Protein AF-A0A726RPM7-F1 (afdb_monomer)

Structure (mmCIF, N/CA/C/O backbone):
data_AF-A0A726RPM7-F1
#
_entry.id   AF-A0A726RPM7-F1
#
loop_
_atom_site.group_PDB
_atom_site.id
_atom_site.type_symbol
_atom_site.label_atom_id
_atom_site.label_alt_id
_atom_site.label_comp_id
_atom_site.label_asym_id
_atom_site.label_entity_id
_atom_site.label_seq_id
_atom_site.pdbx_PDB_ins_code
_atom_site.Cartn_x
_atom_site.Cartn_y
_atom_site.Cartn_z
_atom_site.occupancy
_atom_site.B_iso_or_equiv
_atom_site.auth_seq_id
_atom_site.auth_comp_id
_atom_site.auth_asym_id
_atom_site.auth_atom_id
_atom_site.pdbx_PDB_model_num
ATOM 1 N N . GLU A 1 1 ? -6.778 -0.020 -28.671 1.00 50.22 1 GLU A N 1
ATOM 2 C CA . GLU A 1 1 ? -7.387 0.923 -27.712 1.00 50.22 1 GLU A CA 1
ATOM 3 C C . GLU A 1 1 ? -6.416 2.063 -27.458 1.00 50.22 1 GLU A C 1
ATOM 5 O O . GLU A 1 1 ? -5.211 1.837 -27.511 1.00 50.22 1 GLU A O 1
ATOM 10 N N . GLU A 1 2 ? -6.911 3.282 -27.258 1.00 55.09 2 GLU A N 1
ATOM 11 C CA . GLU A 1 2 ? -6.064 4.418 -26.882 1.00 55.09 2 GLU A CA 1
ATOM 12 C C . GLU A 1 2 ? -5.826 4.400 -25.370 1.00 55.09 2 GLU A C 1
ATOM 14 O O . GLU A 1 2 ? -6.764 4.235 -24.591 1.00 55.09 2 GLU A O 1
ATOM 19 N N . ARG A 1 3 ? -4.567 4.572 -24.953 1.00 62.81 3 ARG A N 1
ATOM 20 C CA . ARG A 1 3 ? -4.192 4.674 -23.538 1.00 62.81 3 ARG A CA 1
ATOM 21 C C . ARG A 1 3 ? -4.895 5.878 -22.920 1.00 62.81 3 ARG A C 1
ATOM 23 O O . ARG A 1 3 ? -4.639 7.008 -23.346 1.00 62.81 3 ARG A O 1
ATOM 30 N N . LYS A 1 4 ? -5.736 5.668 -21.902 1.00 68.25 4 LYS A N 1
ATOM 31 C CA . LYS A 1 4 ? -6.361 6.794 -21.204 1.00 68.25 4 LYS A CA 1
ATOM 32 C C . LYS A 1 4 ? -5.287 7.615 -20.506 1.00 68.25 4 LYS A C 1
ATOM 34 O O . LYS A 1 4 ? -4.312 7.103 -19.951 1.00 68.25 4 LYS A O 1
ATOM 39 N N . ASN A 1 5 ? -5.464 8.930 -20.540 1.00 73.88 5 ASN A N 1
ATOM 40 C CA . ASN A 1 5 ? -4.611 9.811 -19.768 1.00 73.88 5 ASN A CA 1
ATOM 41 C C . ASN A 1 5 ? -4.940 9.623 -18.282 1.00 73.88 5 ASN A C 1
ATOM 43 O O . ASN A 1 5 ? -6.082 9.827 -17.865 1.00 73.88 5 ASN A O 1
ATOM 47 N N . ILE A 1 6 ? -3.943 9.225 -17.494 1.00 81.31 6 ILE A N 1
ATOM 48 C CA . ILE A 1 6 ? -4.104 9.001 -16.058 1.00 81.31 6 ILE A CA 1
ATOM 49 C C . ILE A 1 6 ? -4.438 10.346 -15.412 1.00 81.31 6 ILE A C 1
ATOM 51 O O . ILE A 1 6 ? -3.655 11.297 -15.468 1.00 81.31 6 ILE A O 1
ATOM 55 N N . ASN A 1 7 ? -5.630 10.444 -14.824 1.00 87.25 7 ASN A N 1
ATOM 56 C CA . ASN A 1 7 ? -6.117 11.709 -14.291 1.00 87.25 7 ASN A CA 1
ATOM 57 C C . ASN A 1 7 ? -5.351 12.123 -13.013 1.00 87.25 7 ASN A C 1
ATOM 59 O O . ASN A 1 7 ? -4.624 11.343 -12.391 1.00 87.25 7 ASN A O 1
ATOM 63 N N . HIS A 1 8 ? -5.515 13.385 -12.606 1.00 88.06 8 HIS A N 1
ATOM 64 C CA . HIS A 1 8 ? -4.826 13.929 -11.432 1.00 88.06 8 HIS A CA 1
ATOM 65 C C . HIS A 1 8 ? -5.156 13.181 -10.130 1.00 88.06 8 HIS A C 1
ATOM 67 O O . HIS A 1 8 ? -4.267 12.972 -9.306 1.00 88.06 8 HIS A O 1
ATOM 73 N N . ASN A 1 9 ? -6.402 12.742 -9.956 1.00 91.44 9 ASN A N 1
ATOM 74 C CA . ASN A 1 9 ? -6.836 12.050 -8.746 1.00 91.44 9 ASN A CA 1
ATOM 75 C C . ASN A 1 9 ? -6.209 10.658 -8.651 1.00 91.44 9 ASN A C 1
ATOM 77 O O . ASN A 1 9 ? -5.695 10.307 -7.596 1.00 91.44 9 ASN A O 1
ATOM 81 N N . THR A 1 10 ? -6.129 9.918 -9.757 1.00 91.06 10 THR A N 1
ATOM 82 C CA . THR A 1 10 ? -5.427 8.628 -9.825 1.00 91.06 10 THR A CA 1
ATOM 83 C C . THR A 1 10 ? -3.958 8.789 -9.440 1.00 91.06 10 THR A C 1
ATOM 85 O O . THR A 1 10 ? -3.401 7.979 -8.706 1.00 91.06 10 THR A O 1
ATOM 88 N N . HIS A 1 11 ? -3.316 9.890 -9.841 1.00 93.81 11 HIS A N 1
ATOM 89 C CA . HIS A 1 11 ? -1.963 10.195 -9.381 1.00 93.81 11 HIS A CA 1
ATOM 90 C C . HIS A 1 11 ? -1.856 10.391 -7.863 1.00 93.81 11 HIS A C 1
ATOM 92 O O . HIS A 1 11 ? -0.837 9.988 -7.301 1.00 93.81 11 HIS A O 1
ATOM 98 N N . ILE A 1 12 ? -2.854 11.004 -7.219 1.00 92.94 12 ILE A N 1
ATOM 99 C CA . ILE A 1 12 ? -2.900 11.179 -5.759 1.00 92.94 12 ILE A CA 1
ATOM 100 C C . ILE A 1 12 ? -3.109 9.826 -5.082 1.00 92.94 12 ILE A C 1
ATOM 102 O O . ILE A 1 12 ? -2.365 9.499 -4.162 1.00 92.94 12 ILE A O 1
ATOM 106 N N . VAL A 1 13 ? -4.072 9.035 -5.562 1.00 93.12 13 VAL A N 1
ATOM 107 C CA . VAL A 1 13 ? -4.401 7.720 -4.999 1.00 93.12 13 VAL A CA 1
ATOM 108 C C . VAL A 1 13 ? -3.189 6.795 -5.052 1.00 93.12 13 VAL A C 1
ATOM 110 O O . VAL A 1 13 ? -2.766 6.291 -4.019 1.00 93.12 13 VAL A O 1
ATOM 113 N N . LEU A 1 14 ? -2.546 6.666 -6.215 1.00 94.94 14 LEU A N 1
ATOM 114 C CA . LEU A 1 14 ? -1.352 5.830 -6.374 1.00 94.94 14 LEU A CA 1
ATOM 115 C C . LEU A 1 14 ? -0.156 6.326 -5.548 1.00 94.94 14 LEU A C 1
ATOM 117 O O . LEU A 1 14 ? 0.686 5.529 -5.143 1.00 94.94 14 LEU A O 1
ATOM 121 N N . TYR A 1 15 ? -0.055 7.636 -5.304 1.00 95.31 15 TYR A N 1
ATOM 122 C CA . TYR A 1 15 ? 0.981 8.197 -4.436 1.00 95.31 15 TYR A CA 1
ATOM 123 C C . TYR A 1 15 ? 0.713 7.897 -2.952 1.00 95.31 15 TYR A C 1
ATOM 125 O O . TYR A 1 15 ? 1.653 7.551 -2.234 1.00 95.31 15 TYR A O 1
ATOM 133 N N . ASP A 1 16 ? -0.538 8.016 -2.488 1.00 93.75 16 ASP A N 1
ATOM 134 C CA . ASP A 1 16 ? -0.930 7.653 -1.115 1.00 93.75 16 ASP A CA 1
ATOM 135 C C . ASP A 1 16 ? -0.804 6.146 -0.878 1.00 93.75 16 ASP A C 1
ATOM 137 O O . ASP A 1 16 ? -0.314 5.732 0.170 1.00 93.75 16 ASP A O 1
ATOM 141 N N . GLU A 1 17 ? -1.165 5.332 -1.874 1.00 94.50 17 GLU A N 1
ATOM 142 C CA . GLU A 1 17 ? -1.083 3.873 -1.818 1.00 94.50 17 GLU A CA 1
ATOM 143 C C . GLU A 1 17 ? 0.342 3.415 -1.469 1.00 94.50 17 GLU A C 1
ATOM 145 O O . GLU A 1 17 ? 0.532 2.635 -0.540 1.00 94.50 17 GLU A O 1
ATOM 150 N N . VAL A 1 18 ? 1.362 3.980 -2.123 1.00 95.38 18 VAL A N 1
ATOM 151 C CA . VAL A 1 18 ? 2.782 3.696 -1.830 1.00 95.38 18 VAL A CA 1
ATOM 152 C C . VAL A 1 18 ? 3.348 4.528 -0.668 1.00 95.38 18 VAL A C 1
ATOM 154 O O . VAL A 1 18 ? 4.559 4.569 -0.446 1.00 95.38 18 VAL A O 1
ATOM 157 N N . SER A 1 19 ? 2.491 5.225 0.083 1.00 94.25 19 SER A N 1
ATOM 158 C CA . SER A 1 19 ? 2.870 6.077 1.220 1.00 94.25 19 SER A CA 1
ATOM 159 C C . SER A 1 19 ? 3.911 7.151 0.866 1.00 94.25 19 SER A C 1
ATOM 161 O O . SER A 1 19 ? 4.774 7.502 1.672 1.00 94.25 19 SER A O 1
ATOM 163 N N . GLY A 1 20 ? 3.863 7.668 -0.364 1.00 94.94 20 GLY A N 1
ATOM 164 C CA . GLY A 1 20 ? 4.774 8.693 -0.875 1.00 94.94 20 GLY A CA 1
ATOM 165 C C . GLY A 1 20 ? 6.228 8.254 -1.090 1.00 94.94 20 GLY A C 1
ATOM 166 O O . GLY A 1 20 ? 7.079 9.093 -1.415 1.00 94.94 20 GLY A O 1
ATOM 167 N N . LEU A 1 21 ? 6.526 6.961 -0.947 1.00 96.56 21 LEU A N 1
ATOM 168 C CA . LEU A 1 21 ? 7.849 6.375 -1.152 1.00 96.56 21 LEU A CA 1
ATOM 169 C C . LEU A 1 21 ? 7.819 5.388 -2.320 1.00 96.56 21 LEU A C 1
ATOM 171 O O . LEU A 1 21 ? 6.818 4.735 -2.579 1.00 96.56 21 LEU A O 1
ATOM 175 N N . CYS A 1 22 ? 8.933 5.254 -3.038 1.00 97.31 22 CYS A N 1
ATOM 176 C CA . CYS A 1 22 ? 9.056 4.212 -4.050 1.00 97.31 22 CYS A CA 1
ATOM 177 C C . CYS A 1 22 ? 9.016 2.840 -3.357 1.00 97.31 22 CYS A C 1
ATOM 179 O O . CYS A 1 22 ? 9.891 2.584 -2.528 1.00 97.31 22 CYS A O 1
ATOM 181 N N . PRO A 1 23 ? 8.104 1.925 -3.717 1.00 96.38 23 PRO A N 1
ATOM 182 C CA . PRO A 1 23 ? 7.985 0.638 -3.035 1.00 96.38 23 PRO A CA 1
ATOM 183 C C . PRO A 1 23 ? 9.185 -0.296 -3.272 1.00 96.38 23 PRO A C 1
ATOM 185 O O . PRO A 1 23 ? 9.373 -1.241 -2.517 1.00 96.38 23 PRO A O 1
ATOM 188 N N . LYS A 1 24 ? 10.024 -0.025 -4.285 1.00 95.19 24 LYS A N 1
ATOM 189 C CA . LYS A 1 24 ? 11.246 -0.805 -4.560 1.00 95.19 24 LYS A CA 1
ATOM 190 C C . LYS A 1 24 ? 12.471 -0.343 -3.777 1.00 95.19 24 LYS A C 1
ATOM 192 O O . LYS A 1 24 ? 13.277 -1.155 -3.344 1.00 95.19 24 LYS A O 1
ATOM 197 N N . CYS A 1 25 ? 12.675 0.970 -3.687 1.00 96.00 25 CYS A N 1
ATOM 198 C CA . CYS A 1 25 ? 13.932 1.546 -3.191 1.00 96.00 25 CYS A CA 1
ATOM 199 C C . CYS A 1 25 ? 13.749 2.547 -2.049 1.00 96.00 25 CYS A C 1
ATOM 201 O O . CYS A 1 25 ? 14.725 3.151 -1.612 1.00 96.00 25 CYS A O 1
ATOM 203 N N . PHE A 1 26 ? 12.510 2.768 -1.607 1.00 95.31 26 PHE A N 1
ATOM 204 C CA . PHE A 1 26 ? 12.128 3.658 -0.509 1.00 95.31 26 PHE A CA 1
ATOM 205 C C . PHE A 1 26 ? 12.534 5.130 -0.689 1.00 95.31 26 PHE A C 1
ATOM 207 O O . PHE A 1 26 ? 12.416 5.929 0.239 1.00 95.31 26 PHE A O 1
ATOM 214 N N . LYS A 1 27 ? 12.969 5.532 -1.893 1.00 95.88 27 LYS A N 1
ATOM 215 C CA . LYS A 1 27 ? 13.231 6.940 -2.223 1.00 95.88 27 LYS A CA 1
ATOM 216 C C . LYS A 1 27 ? 11.923 7.746 -2.195 1.00 95.88 27 LYS A C 1
ATOM 218 O O . LYS A 1 27 ? 10.907 7.248 -2.686 1.00 95.88 27 LYS A O 1
ATOM 223 N N . PRO A 1 28 ? 11.940 9.000 -1.713 1.00 95.69 28 PRO A N 1
ATOM 224 C CA . PRO A 1 28 ? 10.762 9.857 -1.729 1.00 95.69 28 PRO A CA 1
ATOM 225 C C . PRO A 1 28 ? 10.316 10.164 -3.161 1.00 95.69 28 PRO A C 1
ATOM 227 O O . PRO A 1 28 ? 11.125 10.510 -4.025 1.00 95.69 28 PRO A O 1
ATOM 230 N N . LEU A 1 29 ? 9.010 10.066 -3.405 1.00 96.56 29 LEU A N 1
ATOM 231 C CA . LEU A 1 29 ? 8.403 10.325 -4.714 1.00 96.56 29 LEU A CA 1
ATOM 232 C C . LEU A 1 29 ? 8.061 11.806 -4.934 1.00 96.56 29 LEU A C 1
ATOM 234 O O . LEU A 1 29 ? 7.767 12.223 -6.057 1.00 96.56 29 LEU A O 1
ATOM 238 N N . MET A 1 30 ? 8.139 12.617 -3.881 1.00 94.38 30 MET A N 1
ATOM 239 C CA . MET A 1 30 ? 8.036 14.070 -3.946 1.00 94.38 30 MET A CA 1
ATOM 240 C C . MET A 1 30 ? 9.104 14.729 -3.083 1.00 94.38 30 MET A C 1
ATOM 242 O O . MET A 1 30 ? 9.350 14.316 -1.953 1.00 94.38 30 MET A O 1
ATOM 246 N N . VAL A 1 31 ? 9.696 15.806 -3.597 1.00 93.00 31 VAL A N 1
ATOM 247 C CA . VAL A 1 31 ? 10.681 16.612 -2.864 1.00 93.00 31 VAL A CA 1
ATOM 248 C C . VAL A 1 31 ? 10.293 18.078 -2.860 1.00 93.00 31 VAL A C 1
ATOM 250 O O . VAL A 1 31 ? 9.571 18.561 -3.735 1.00 93.00 31 VAL A O 1
ATOM 253 N N . GLN A 1 32 ? 10.774 18.799 -1.856 1.00 91.31 32 GLN A N 1
ATOM 254 C CA . GLN A 1 32 ? 10.627 20.242 -1.793 1.00 91.31 32 GLN A CA 1
ATOM 255 C C . GLN A 1 32 ? 11.826 20.912 -2.459 1.00 91.31 32 GLN A C 1
ATOM 257 O O . GLN A 1 32 ? 12.968 20.633 -2.113 1.00 91.31 32 GLN A O 1
ATOM 262 N N . ASN A 1 33 ? 11.552 21.807 -3.404 1.00 88.56 33 ASN A N 1
ATOM 263 C CA . ASN A 1 33 ? 12.556 22.661 -4.020 1.00 88.56 33 ASN A CA 1
ATOM 264 C C . ASN A 1 33 ? 12.133 24.121 -3.826 1.00 88.56 33 ASN A C 1
ATOM 266 O O . ASN A 1 33 ? 11.234 24.635 -4.503 1.00 88.56 33 ASN A O 1
ATOM 270 N N . GLY A 1 34 ? 12.713 24.757 -2.806 1.00 89.12 34 GLY A N 1
ATOM 271 C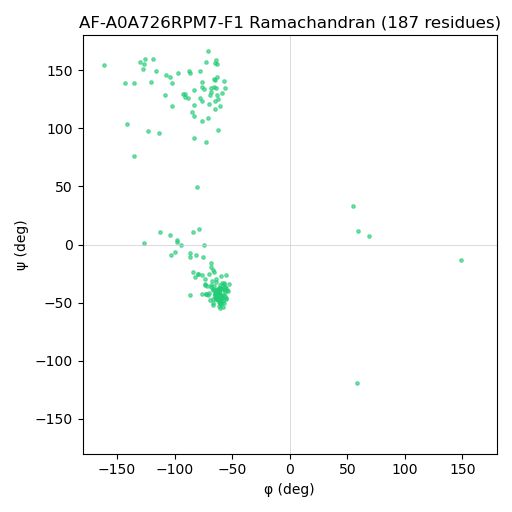 CA . GLY A 1 34 ? 12.284 26.065 -2.318 1.00 89.12 34 GLY A CA 1
ATOM 272 C C . GLY A 1 34 ? 10.814 26.056 -1.881 1.00 89.12 34 GLY A C 1
ATOM 273 O O . GLY A 1 34 ? 10.414 25.315 -0.982 1.00 89.12 34 GLY A O 1
ATOM 274 N N . LYS A 1 35 ? 9.990 26.882 -2.538 1.00 89.62 35 LYS A N 1
ATOM 275 C CA . LYS A 1 35 ? 8.545 26.997 -2.262 1.00 89.62 35 LYS A CA 1
ATOM 276 C C . LYS A 1 35 ? 7.679 25.982 -3.020 1.00 89.62 35 LYS A C 1
ATOM 278 O O . LYS A 1 35 ? 6.476 25.937 -2.788 1.00 89.62 35 LYS A O 1
ATOM 283 N N . ARG A 1 36 ? 8.244 25.198 -3.945 1.00 89.31 36 ARG A N 1
ATOM 284 C CA . ARG A 1 36 ? 7.483 24.277 -4.807 1.00 89.31 36 ARG A CA 1
ATOM 285 C C . ARG A 1 36 ? 7.704 22.821 -4.397 1.00 89.31 36 ARG A C 1
ATOM 287 O O . ARG A 1 36 ? 8.800 22.442 -3.986 1.00 89.31 36 ARG A O 1
ATOM 294 N N . LYS A 1 37 ? 6.667 21.994 -4.550 1.00 89.00 37 LYS A N 1
ATOM 295 C CA . LYS A 1 37 ? 6.765 20.529 -4.487 1.00 89.00 37 LYS A CA 1
ATOM 296 C C . LYS A 1 37 ? 7.020 19.994 -5.894 1.00 89.00 37 LYS A C 1
ATOM 298 O O . LYS A 1 37 ? 6.320 20.368 -6.831 1.00 89.00 37 LYS A O 1
ATOM 303 N N . ILE A 1 38 ? 8.033 19.147 -6.040 1.00 92.75 38 ILE A N 1
ATOM 304 C CA . ILE A 1 38 ? 8.407 18.520 -7.307 1.00 92.75 38 ILE A CA 1
ATOM 305 C C . ILE A 1 38 ? 8.044 17.040 -7.249 1.00 92.75 38 ILE A C 1
ATOM 307 O O . ILE A 1 38 ? 8.448 16.333 -6.327 1.00 92.75 38 ILE A O 1
ATOM 311 N N . LYS A 1 39 ? 7.316 16.582 -8.269 1.00 93.44 39 LYS A N 1
ATOM 312 C CA . LYS A 1 39 ? 7.009 15.173 -8.521 1.00 93.44 39 LYS A CA 1
ATOM 313 C C . LYS A 1 39 ? 8.232 14.456 -9.109 1.00 93.44 39 LYS A C 1
ATOM 315 O O . LYS A 1 39 ? 8.733 14.858 -10.158 1.00 93.44 39 LYS A O 1
ATOM 320 N N . LEU A 1 40 ? 8.680 13.382 -8.458 1.00 94.81 40 LEU A N 1
ATOM 321 C CA . LEU A 1 40 ? 9.825 12.548 -8.862 1.00 94.81 40 LEU A CA 1
ATOM 322 C C . LEU A 1 40 ? 9.434 11.121 -9.286 1.00 94.81 40 LEU A C 1
ATOM 324 O O . LEU A 1 40 ? 10.304 10.265 -9.455 1.00 94.81 40 LEU A O 1
ATOM 328 N N . TYR A 1 41 ? 8.141 10.862 -9.460 1.00 96.25 41 TYR A N 1
ATOM 329 C CA . TYR A 1 41 ? 7.615 9.543 -9.802 1.00 96.25 41 TYR A CA 1
ATOM 330 C C . TYR A 1 41 ? 6.875 9.533 -11.133 1.00 96.25 41 TYR A C 1
ATOM 332 O O . TYR A 1 41 ? 6.399 10.566 -11.613 1.00 96.25 41 TYR A O 1
ATOM 340 N N . GLU A 1 42 ? 6.756 8.339 -11.689 1.00 95.06 42 GLU A N 1
ATOM 341 C CA . GLU A 1 42 ? 5.968 8.006 -12.867 1.00 95.06 42 GLU A CA 1
ATOM 342 C C . GLU A 1 42 ? 5.018 6.859 -12.513 1.00 95.06 42 GLU A C 1
ATOM 344 O O . GLU A 1 42 ? 5.206 6.177 -11.503 1.00 95.06 42 GLU A O 1
ATOM 349 N N . VAL A 1 43 ? 3.957 6.698 -13.302 1.00 94.62 43 VAL A N 1
ATOM 350 C CA . VAL A 1 43 ? 3.012 5.595 -13.121 1.00 94.62 43 VAL A CA 1
ATOM 351 C C . VAL A 1 43 ? 3.301 4.540 -14.175 1.00 94.62 43 VAL A C 1
ATOM 353 O O . VAL A 1 43 ? 3.220 4.823 -15.374 1.00 94.62 43 VAL A O 1
ATOM 356 N N . ALA A 1 44 ? 3.643 3.351 -13.694 1.00 93.75 44 ALA A N 1
ATOM 357 C CA . ALA A 1 44 ? 3.928 2.173 -14.494 1.00 93.75 44 ALA A CA 1
ATOM 358 C C . ALA A 1 44 ? 2.688 1.279 -14.571 1.00 93.75 44 ALA A C 1
ATOM 360 O O . ALA A 1 44 ? 1.933 1.195 -13.599 1.00 93.75 44 ALA A O 1
ATOM 361 N N . HIS A 1 45 ? 2.518 0.584 -15.696 1.00 93.56 45 HIS A N 1
ATOM 362 C CA . HIS A 1 45 ? 1.573 -0.528 -15.777 1.00 93.56 45 HIS A CA 1
ATOM 363 C C . HIS A 1 45 ? 2.283 -1.814 -15.358 1.00 93.56 45 HIS A C 1
ATOM 365 O O . HIS A 1 45 ? 3.330 -2.158 -15.9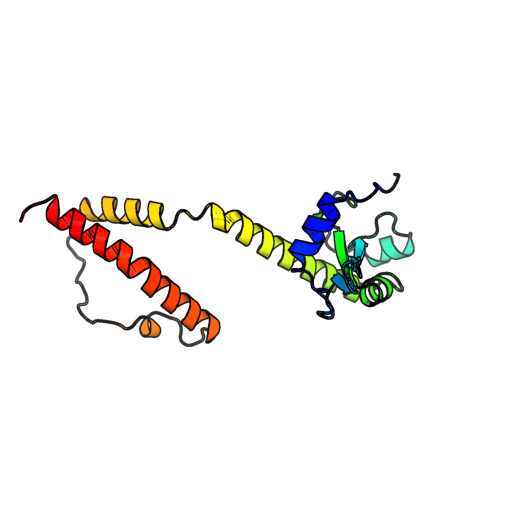11 1.00 93.56 45 HIS A O 1
ATOM 371 N N . ILE A 1 46 ? 1.722 -2.533 -14.390 1.00 94.44 46 ILE A N 1
ATOM 372 C CA . ILE A 1 46 ? 2.298 -3.788 -13.908 1.00 94.44 46 ILE A CA 1
ATOM 373 C C . ILE A 1 46 ? 2.216 -4.833 -15.011 1.00 94.44 46 ILE A C 1
ATOM 375 O O . ILE A 1 46 ? 3.243 -5.387 -15.372 1.00 94.44 46 ILE A O 1
ATOM 379 N N . TYR A 1 47 ? 1.048 -5.055 -15.604 1.00 93.44 47 TYR A N 1
ATOM 380 C CA . TYR A 1 47 ? 0.904 -5.728 -16.892 1.00 93.44 47 TYR A CA 1
ATOM 381 C C . TYR A 1 47 ? 0.887 -4.680 -18.014 1.00 93.44 47 TYR A C 1
ATOM 383 O O . TYR A 1 47 ? 0.126 -3.722 -17.889 1.00 93.44 47 TYR A O 1
ATOM 391 N N . PRO A 1 48 ? 1.689 -4.798 -19.088 1.00 90.50 48 PRO A N 1
ATOM 392 C CA . PRO A 1 48 ? 1.786 -3.748 -20.101 1.00 90.50 48 PRO A CA 1
ATOM 393 C C . PRO A 1 48 ? 0.425 -3.414 -20.726 1.00 90.50 48 PRO A C 1
ATOM 395 O O . PRO A 1 48 ? -0.354 -4.309 -21.032 1.00 90.50 48 PRO A O 1
ATOM 398 N N . PHE A 1 49 ? 0.159 -2.129 -20.977 1.00 87.38 49 PHE A N 1
ATOM 399 C CA . PHE A 1 49 ? -1.077 -1.690 -21.646 1.00 87.38 49 PHE A CA 1
ATOM 400 C C . PHE A 1 49 ? -1.159 -2.183 -23.101 1.00 87.38 49 PHE A C 1
ATOM 402 O O . PHE A 1 49 ? -2.222 -2.502 -23.622 1.00 87.38 49 PHE A O 1
ATOM 409 N N . SER A 1 50 ? -0.019 -2.232 -23.789 1.00 86.38 50 SER A N 1
ATOM 410 C CA . SER A 1 50 ? 0.094 -2.762 -25.151 1.00 86.38 50 SER A CA 1
ATOM 411 C C . SER A 1 50 ? 1.325 -3.660 -25.233 1.00 86.38 50 SER A C 1
ATOM 413 O O . SER A 1 50 ? 2.367 -3.209 -25.714 1.00 86.38 50 SER A O 1
ATOM 415 N N . PRO A 1 51 ? 1.232 -4.892 -24.696 1.00 86.06 51 PRO A N 1
ATOM 416 C CA . PRO A 1 51 ? 2.354 -5.814 -24.655 1.00 86.06 51 PRO A CA 1
ATOM 417 C C . PRO A 1 51 ? 2.732 -6.217 -26.078 1.00 86.06 51 PRO A C 1
ATOM 419 O O . PRO A 1 51 ? 1.866 -6.526 -26.905 1.00 86.06 51 PRO A O 1
ATOM 422 N N . ARG A 1 52 ? 4.032 -6.226 -26.364 1.00 89.25 52 ARG A N 1
ATOM 423 C CA . ARG A 1 52 ? 4.572 -6.831 -27.586 1.00 89.25 52 ARG A CA 1
ATOM 424 C C . ARG A 1 52 ? 4.305 -8.334 -27.564 1.00 89.25 52 ARG A C 1
ATOM 426 O O . ARG A 1 52 ? 4.140 -8.915 -26.496 1.00 89.25 52 ARG A O 1
ATOM 433 N N . GLU A 1 53 ? 4.317 -8.980 -28.725 1.00 91.06 53 GLU A N 1
ATOM 434 C CA . GLU A 1 53 ? 4.104 -10.436 -28.809 1.00 91.06 53 GLU A CA 1
ATOM 435 C C . GLU A 1 53 ? 5.085 -11.222 -27.921 1.00 91.06 53 GLU A C 1
ATOM 437 O O . GLU A 1 53 ? 4.687 -12.158 -27.237 1.00 91.06 53 GLU A O 1
ATOM 442 N N . GLU A 1 54 ? 6.337 -10.766 -27.828 1.00 89.06 54 GLU A N 1
ATOM 443 C CA . GLU A 1 54 ? 7.341 -11.329 -26.916 1.00 89.06 54 GLU A CA 1
ATOM 444 C C . GLU A 1 54 ? 6.938 -11.202 -25.437 1.00 89.06 54 GLU A C 1
ATOM 446 O O . GLU A 1 54 ? 7.120 -12.136 -24.665 1.00 89.06 54 GLU A O 1
ATOM 451 N N . GLU A 1 55 ? 6.361 -10.067 -25.032 1.00 88.69 55 GLU A N 1
ATOM 452 C CA . GLU A 1 55 ? 5.915 -9.832 -23.652 1.00 88.69 55 GLU A CA 1
ATOM 453 C C . GLU A 1 55 ? 4.642 -10.619 -23.325 1.00 88.69 55 GLU A C 1
ATOM 455 O O . GLU A 1 55 ? 4.487 -11.084 -22.196 1.00 88.69 55 GLU A O 1
ATOM 460 N N . LYS A 1 56 ? 3.743 -10.791 -24.304 1.00 90.75 56 LYS A N 1
ATOM 461 C CA . LYS A 1 56 ? 2.560 -11.649 -24.160 1.00 90.75 56 LYS A CA 1
ATOM 462 C C . LYS A 1 56 ? 2.972 -13.093 -23.924 1.00 90.75 56 LYS A C 1
ATOM 464 O O . LYS A 1 56 ? 2.472 -13.710 -22.994 1.00 90.75 56 LYS A O 1
ATOM 469 N N . GLU A 1 57 ? 3.899 -13.601 -24.733 1.00 92.62 57 GLU A N 1
ATOM 470 C CA . GLU A 1 57 ? 4.412 -14.963 -24.592 1.00 92.62 57 GLU A CA 1
ATOM 471 C C . GLU A 1 57 ? 5.175 -15.138 -23.272 1.00 92.62 57 GLU A C 1
ATOM 473 O O . GLU A 1 57 ? 4.994 -16.141 -22.585 1.00 92.62 57 GLU A O 1
ATOM 478 N N . LEU A 1 58 ? 5.971 -14.138 -22.872 1.00 92.50 58 LEU A N 1
ATOM 479 C CA . LEU A 1 58 ? 6.714 -14.143 -21.610 1.00 92.50 58 LEU A CA 1
ATOM 480 C C . LEU A 1 58 ? 5.794 -14.204 -20.380 1.00 92.50 58 LEU A C 1
ATOM 482 O O . LEU A 1 58 ? 6.137 -14.854 -19.396 1.00 92.50 58 LEU A O 1
ATOM 486 N N . LEU A 1 59 ? 4.653 -13.509 -20.421 1.00 92.81 59 LEU A N 1
ATOM 487 C CA . LEU A 1 59 ? 3.732 -13.357 -19.287 1.00 92.81 59 LEU A CA 1
ATOM 488 C C . LEU A 1 59 ? 2.462 -14.217 -19.397 1.00 92.81 59 LEU A C 1
ATOM 490 O O . LEU A 1 59 ? 1.554 -14.048 -18.588 1.00 92.81 59 LEU A O 1
ATOM 494 N N . LYS A 1 60 ? 2.368 -15.129 -20.373 1.00 91.94 60 LYS A N 1
ATOM 495 C CA . LYS A 1 60 ? 1.141 -15.899 -20.660 1.00 91.94 60 LYS A CA 1
ATOM 496 C C . LYS A 1 60 ? 0.637 -16.746 -19.485 1.00 91.94 60 LYS A C 1
ATOM 498 O O . LYS A 1 60 ? -0.566 -16.925 -19.337 1.00 91.94 60 LYS A O 1
ATOM 503 N N . ASP A 1 61 ? 1.561 -17.251 -18.668 1.00 92.81 61 ASP A N 1
ATOM 504 C CA . ASP A 1 61 ? 1.279 -18.134 -17.530 1.00 92.81 61 ASP A CA 1
ATOM 505 C C . ASP A 1 61 ? 1.222 -17.360 -16.197 1.00 92.81 61 ASP A C 1
ATOM 507 O O . ASP A 1 61 ? 1.055 -17.951 -15.127 1.00 92.81 61 ASP A O 1
ATOM 511 N N . GLU A 1 62 ? 1.381 -16.032 -16.235 1.00 93.25 62 GLU A N 1
ATOM 512 C CA . GLU A 1 62 ? 1.382 -15.187 -15.045 1.00 93.25 62 GLU A CA 1
ATOM 513 C C . GLU A 1 62 ? -0.030 -14.739 -14.649 1.00 93.25 62 GLU A C 1
ATOM 515 O O . GLU A 1 62 ? -0.922 -14.545 -15.474 1.00 93.25 62 GLU A O 1
ATOM 520 N N . GLN A 1 63 ? -0.240 -14.548 -13.345 1.00 91.56 63 GLN A N 1
ATOM 521 C CA . GLN A 1 63 ? -1.529 -14.101 -12.816 1.00 91.56 63 GLN A CA 1
ATOM 522 C C . GLN A 1 63 ? -1.735 -12.608 -13.049 1.00 91.56 63 GLN A C 1
ATOM 524 O O . GLN A 1 63 ? -0.869 -11.805 -12.711 1.00 91.56 63 GLN A O 1
ATOM 529 N N . LEU A 1 64 ? -2.930 -12.227 -13.497 1.00 90.94 64 LEU A N 1
ATOM 530 C CA . LEU A 1 64 ? -3.341 -10.829 -13.603 1.00 90.94 64 LEU A CA 1
ATOM 531 C C . LEU A 1 64 ? -3.942 -10.328 -12.280 1.00 90.94 64 LEU A C 1
ATOM 533 O O . LEU A 1 64 ? -4.560 -11.082 -11.526 1.00 90.94 64 LEU A O 1
ATOM 537 N N . LEU A 1 65 ? -3.744 -9.043 -11.972 1.00 87.75 65 LEU A N 1
ATOM 538 C CA . LEU A 1 65 ? -4.364 -8.394 -10.804 1.00 87.75 65 LEU A CA 1
ATOM 539 C C . LEU A 1 65 ? -5.824 -7.999 -11.056 1.00 87.75 65 LEU A C 1
ATOM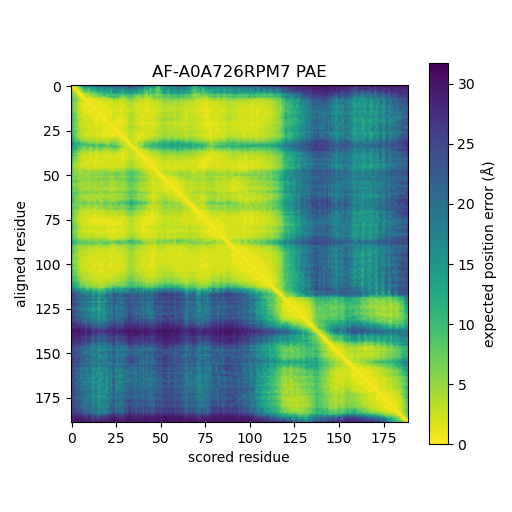 541 O O . LEU A 1 65 ? -6.594 -7.858 -10.101 1.00 87.75 65 LEU A O 1
ATOM 545 N N . CYS A 1 66 ? -6.164 -7.786 -12.323 1.00 86.62 66 CYS A N 1
ATOM 546 C CA . CYS A 1 66 ? -7.468 -7.386 -12.824 1.00 86.62 66 CYS A CA 1
ATOM 547 C C . CYS A 1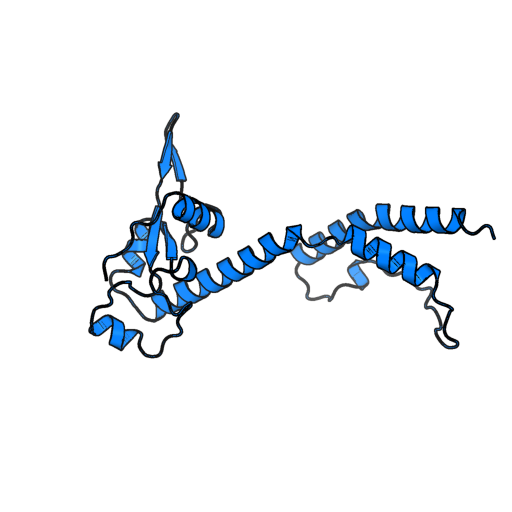 66 ? -7.548 -7.692 -14.325 1.00 86.62 66 CYS A C 1
ATOM 549 O O . CYS A 1 66 ? -6.521 -7.720 -15.006 1.00 86.62 66 CYS A O 1
ATOM 551 N N . ASP A 1 67 ? -8.767 -7.888 -14.827 1.00 85.12 67 ASP A N 1
ATOM 552 C CA . ASP A 1 67 ? -9.010 -8.157 -16.250 1.00 85.12 67 ASP A CA 1
ATOM 553 C C . ASP A 1 67 ? -8.832 -6.897 -17.114 1.00 85.12 67 ASP A C 1
ATOM 555 O O . ASP A 1 67 ? -8.428 -6.976 -18.271 1.00 85.12 67 ASP A O 1
ATOM 559 N N . ASP A 1 68 ? -9.106 -5.720 -16.540 1.00 86.12 68 ASP A N 1
ATOM 560 C CA . ASP A 1 68 ? -8.906 -4.427 -17.196 1.00 86.12 68 ASP A CA 1
ATOM 561 C C . ASP A 1 68 ? -7.455 -3.953 -17.028 1.00 86.12 68 ASP A C 1
ATOM 563 O O . ASP A 1 68 ? -7.009 -3.640 -15.921 1.00 86.12 68 ASP A O 1
ATOM 567 N N . VAL A 1 69 ? -6.722 -3.872 -18.141 1.00 84.69 69 VAL A N 1
ATOM 568 C CA . VAL A 1 69 ? -5.321 -3.424 -18.180 1.00 84.69 69 VAL A CA 1
ATOM 569 C C . VAL A 1 69 ? -5.144 -1.952 -17.809 1.00 84.69 69 VAL A C 1
ATOM 571 O O . VAL A 1 69 ? -4.052 -1.565 -17.396 1.00 84.69 69 VAL A O 1
ATOM 574 N N . ASP A 1 70 ? -6.189 -1.137 -17.932 1.00 83.19 70 ASP A N 1
ATOM 575 C CA . ASP A 1 70 ? -6.174 0.293 -17.605 1.00 83.19 70 ASP A CA 1
ATOM 576 C C . ASP A 1 70 ? -6.750 0.574 -16.206 1.00 83.19 70 ASP A C 1
ATOM 578 O O . ASP A 1 70 ? -6.886 1.726 -15.785 1.00 83.19 70 ASP A O 1
ATOM 582 N N . SER A 1 71 ? -7.093 -0.482 -15.461 1.00 88.75 71 SER A N 1
ATOM 583 C CA . SER A 1 71 ? -7.533 -0.362 -14.075 1.00 88.75 71 SER A CA 1
ATOM 584 C C . SER A 1 71 ? -6.422 0.210 -13.198 1.00 88.75 71 SER A C 1
ATOM 586 O O . SER A 1 71 ? -5.249 -0.144 -13.328 1.00 88.75 71 SER A O 1
ATOM 588 N N . GLU A 1 72 ? -6.803 1.021 -12.211 1.00 90.00 72 GLU A N 1
ATOM 589 C CA . GLU A 1 72 ? -5.902 1.500 -11.156 1.00 90.00 72 GLU A CA 1
ATOM 590 C C . GLU A 1 72 ? -5.216 0.344 -10.404 1.00 90.00 72 GLU A C 1
ATOM 592 O O . GLU A 1 72 ? -4.090 0.485 -9.919 1.00 90.00 72 GLU A O 1
ATOM 597 N N . ASP A 1 73 ? -5.850 -0.830 -10.373 1.00 91.25 73 ASP A N 1
ATOM 598 C CA . ASP A 1 73 ? -5.289 -2.049 -9.793 1.00 91.25 73 ASP A CA 1
ATOM 599 C C . ASP A 1 73 ? -4.067 -2.576 -10.560 1.00 91.25 73 ASP A C 1
ATOM 601 O O . ASP A 1 73 ? -3.231 -3.261 -9.969 1.00 91.25 73 ASP A O 1
ATOM 605 N N . ASN A 1 74 ? -3.931 -2.226 -11.841 1.00 94.31 74 ASN A N 1
ATOM 606 C CA . ASN A 1 74 ? -2.774 -2.542 -12.675 1.00 94.31 74 ASN A CA 1
ATOM 607 C C . ASN A 1 74 ? -1.725 -1.412 -12.698 1.00 94.31 74 ASN A C 1
ATOM 609 O O . ASN A 1 74 ? -0.689 -1.536 -13.350 1.00 94.31 74 ASN A O 1
ATOM 613 N N . LEU A 1 75 ? -1.968 -0.300 -12.002 1.00 95.00 75 LEU A N 1
ATOM 614 C CA . LEU A 1 75 ? -1.079 0.859 -11.986 1.00 95.00 75 LEU A CA 1
ATOM 615 C C . LEU A 1 75 ? -0.287 0.940 -10.681 1.00 95.00 75 LEU A C 1
ATOM 617 O O . LEU A 1 75 ? -0.798 0.655 -9.598 1.00 95.00 75 LEU A O 1
ATOM 621 N N . ILE A 1 76 ? 0.967 1.384 -10.763 1.00 96.00 76 ILE A N 1
ATOM 622 C CA . ILE A 1 76 ? 1.807 1.605 -9.580 1.00 96.00 76 ILE A CA 1
ATOM 623 C C . ILE A 1 76 ? 2.702 2.835 -9.743 1.00 96.00 76 ILE A C 1
ATOM 625 O O . ILE A 1 76 ? 3.261 3.088 -10.812 1.00 96.00 76 ILE A O 1
ATOM 629 N N . ALA A 1 77 ? 2.843 3.619 -8.672 1.00 97.12 77 ALA A N 1
ATOM 630 C CA . ALA A 1 77 ? 3.742 4.768 -8.634 1.00 97.12 77 ALA A CA 1
ATOM 631 C C . ALA A 1 77 ? 5.178 4.331 -8.298 1.00 97.12 77 ALA A C 1
ATOM 633 O O . ALA A 1 77 ? 5.445 3.798 -7.221 1.00 97.12 77 ALA A O 1
ATOM 634 N N . LEU A 1 78 ? 6.121 4.603 -9.201 1.00 97.69 78 LEU A N 1
ATOM 635 C CA . LEU A 1 78 ? 7.540 4.273 -9.042 1.00 97.69 78 LEU A CA 1
ATOM 636 C C . LEU A 1 78 ? 8.415 5.505 -9.266 1.00 97.69 78 LEU A C 1
ATOM 638 O O . LEU A 1 78 ? 8.083 6.394 -10.051 1.00 97.69 78 LEU A O 1
ATOM 642 N N . CYS A 1 79 ? 9.581 5.556 -8.617 1.00 97.12 79 CYS A N 1
ATOM 643 C CA . CYS A 1 79 ? 10.595 6.529 -9.018 1.00 97.12 79 CYS A CA 1
ATOM 644 C C . CYS A 1 79 ? 11.092 6.215 -10.439 1.00 97.12 79 CYS A C 1
ATOM 646 O O . CYS A 1 79 ? 11.036 5.069 -10.891 1.00 97.12 79 CYS A O 1
ATOM 648 N N . ARG A 1 80 ? 11.621 7.227 -11.132 1.00 95.56 80 ARG A N 1
ATOM 649 C CA . ARG A 1 80 ? 12.056 7.098 -12.535 1.00 95.56 80 ARG A CA 1
ATOM 650 C C . ARG A 1 80 ? 13.084 5.983 -12.756 1.00 95.56 80 ARG A C 1
ATOM 652 O O . ARG A 1 80 ? 13.034 5.310 -13.778 1.00 95.56 80 ARG A O 1
ATOM 659 N N . ASP A 1 81 ? 13.990 5.770 -11.801 1.00 95.56 81 ASP A N 1
ATOM 660 C CA . ASP A 1 81 ? 15.014 4.719 -11.890 1.00 95.56 81 ASP A CA 1
ATOM 661 C C . ASP A 1 81 ? 14.375 3.323 -11.853 1.00 95.56 81 ASP A C 1
ATOM 663 O O . ASP A 1 81 ? 14.633 2.484 -12.712 1.00 95.56 81 ASP A O 1
ATOM 667 N N . CYS A 1 82 ? 13.499 3.087 -10.872 1.00 96.50 82 CYS A N 1
ATOM 668 C CA . CYS A 1 82 ? 12.822 1.806 -10.695 1.00 96.50 82 CYS A CA 1
ATOM 669 C C . CYS A 1 82 ? 11.826 1.517 -11.818 1.00 96.50 82 CYS A C 1
ATOM 671 O O . CYS A 1 82 ? 11.706 0.366 -12.218 1.00 96.50 82 CYS A O 1
ATOM 673 N N . HIS A 1 83 ? 11.156 2.547 -12.342 1.00 95.19 83 HIS A N 1
ATOM 674 C CA . HIS A 1 83 ? 10.278 2.416 -13.500 1.00 95.19 83 HIS A CA 1
ATOM 675 C C . HIS A 1 83 ? 11.053 1.941 -14.735 1.00 95.19 83 HIS A C 1
ATOM 677 O O . HIS A 1 83 ? 10.680 0.948 -15.350 1.00 95.19 83 HIS A O 1
ATOM 683 N N . LYS A 1 84 ? 12.188 2.583 -15.044 1.00 93.69 84 LYS A N 1
ATOM 684 C CA . LYS A 1 84 ? 13.039 2.191 -16.179 1.00 93.69 84 LYS A CA 1
ATOM 685 C C . LYS A 1 84 ? 13.566 0.765 -16.054 1.00 93.69 84 LYS A C 1
ATOM 687 O O . LYS A 1 84 ? 13.529 0.032 -17.034 1.00 93.69 84 LYS A O 1
ATOM 692 N N . LEU A 1 85 ? 14.041 0.391 -14.863 1.00 92.81 85 LEU A N 1
ATOM 693 C CA . LEU A 1 85 ? 14.548 -0.958 -14.587 1.00 92.81 85 LEU A CA 1
ATOM 694 C C . LEU A 1 85 ? 13.466 -2.032 -14.701 1.00 92.81 85 LEU A C 1
ATOM 696 O O . LEU A 1 85 ? 13.778 -3.167 -15.035 1.00 92.81 85 LEU A O 1
ATOM 700 N N . PHE A 1 86 ? 12.221 -1.688 -14.378 1.00 92.00 86 PHE A N 1
ATOM 701 C CA . PHE A 1 86 ? 11.099 -2.612 -14.464 1.00 92.00 86 PHE A CA 1
ATOM 702 C C . PHE A 1 86 ? 10.634 -2.832 -15.908 1.00 92.00 86 PHE A C 1
ATOM 704 O O . PHE A 1 86 ? 10.381 -3.969 -16.297 1.00 92.00 86 PHE A O 1
ATOM 711 N N . ASP A 1 87 ? 10.545 -1.763 -16.702 1.00 87.19 87 ASP A N 1
ATOM 712 C CA . ASP A 1 87 ? 10.014 -1.854 -18.064 1.00 87.19 87 ASP A CA 1
ATOM 713 C C . ASP A 1 87 ? 11.053 -2.290 -19.108 1.00 87.19 87 ASP A C 1
ATOM 715 O O . ASP A 1 87 ? 10.664 -2.794 -20.158 1.00 87.19 87 ASP A O 1
ATOM 719 N N . ASN A 1 88 ? 12.361 -2.098 -18.877 1.00 85.75 88 ASN A N 1
ATOM 720 C CA . ASN A 1 88 ? 13.384 -2.335 -19.905 1.00 85.75 88 ASN A CA 1
ATOM 721 C C . ASN A 1 88 ? 14.685 -2.969 -19.353 1.00 85.75 88 ASN A C 1
ATOM 723 O O . ASN A 1 88 ? 15.531 -2.238 -18.826 1.00 85.75 88 A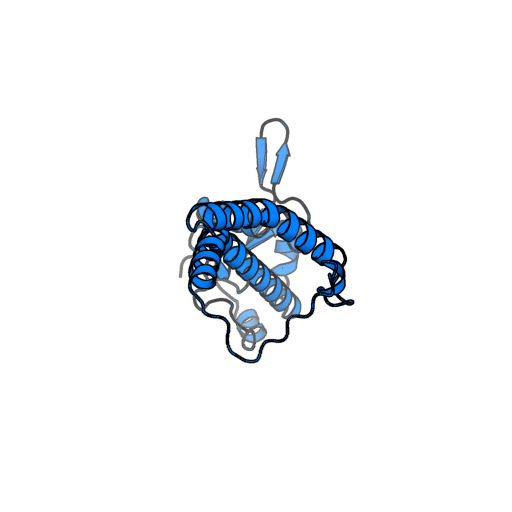SN A O 1
ATOM 727 N N . PRO A 1 89 ? 14.921 -4.284 -19.557 1.00 86.75 89 PRO A N 1
ATOM 728 C CA . PRO A 1 89 ? 13.999 -5.274 -20.118 1.00 86.75 89 PRO A CA 1
ATOM 729 C C . PRO A 1 89 ? 12.957 -5.723 -19.089 1.00 86.75 89 PRO A C 1
ATOM 731 O O . PRO A 1 89 ? 13.240 -5.814 -17.896 1.00 86.75 89 PRO A O 1
ATOM 734 N N . ARG A 1 90 ? 11.770 -6.077 -19.574 1.00 90.75 90 ARG A N 1
ATOM 735 C CA . ARG A 1 90 ? 10.750 -6.728 -18.760 1.00 90.75 90 ARG A CA 1
ATOM 736 C C . ARG A 1 90 ? 11.131 -8.186 -18.503 1.00 90.75 90 ARG A C 1
ATOM 738 O O . ARG A 1 90 ? 11.527 -8.900 -19.421 1.00 90.75 90 ARG A O 1
ATOM 745 N N . THR A 1 91 ? 11.001 -8.623 -17.255 1.00 93.75 91 THR A N 1
ATOM 746 C CA . THR A 1 91 ? 11.305 -9.995 -16.825 1.00 93.75 91 THR A CA 1
ATOM 747 C C . THR A 1 91 ? 10.155 -10.579 -16.011 1.00 93.75 91 THR A C 1
ATOM 749 O O . THR A 1 91 ? 9.362 -9.837 -15.421 1.00 93.75 91 THR A O 1
ATOM 752 N N . ILE A 1 92 ? 10.070 -11.911 -15.952 1.00 94.06 92 ILE A N 1
ATOM 753 C CA . ILE A 1 92 ? 9.066 -12.616 -15.140 1.00 94.06 92 ILE A CA 1
ATOM 754 C C . ILE A 1 92 ? 9.274 -12.290 -13.657 1.00 94.06 92 ILE A C 1
ATOM 756 O O . ILE A 1 92 ? 8.318 -12.020 -12.932 1.00 94.06 92 ILE A O 1
ATOM 760 N N . GLU A 1 93 ? 10.526 -12.248 -13.200 1.00 94.12 93 GLU A N 1
ATOM 761 C CA . GLU A 1 93 ? 10.862 -11.923 -11.815 1.00 94.12 93 GLU A CA 1
ATOM 762 C C . GLU A 1 93 ? 10.425 -10.500 -11.461 1.00 94.12 93 GLU A C 1
ATOM 764 O O . GLU A 1 93 ? 9.798 -10.288 -10.423 1.00 94.12 93 GLU A O 1
ATOM 769 N N . GLY A 1 94 ? 10.698 -9.534 -12.346 1.00 94.12 94 GLY A N 1
ATOM 770 C CA . GLY A 1 94 ? 10.281 -8.147 -12.165 1.00 94.12 94 GLY A CA 1
ATOM 771 C C . GLY A 1 94 ? 8.760 -8.001 -12.145 1.00 94.12 94 GLY A C 1
ATOM 772 O O . GLY A 1 94 ? 8.226 -7.260 -11.318 1.00 94.12 94 GLY A O 1
ATOM 773 N N . TYR A 1 95 ? 8.054 -8.740 -13.007 1.00 95.25 95 TYR A N 1
ATOM 774 C CA . TYR A 1 95 ? 6.593 -8.784 -13.014 1.00 95.25 95 TYR A CA 1
ATOM 775 C C . TYR A 1 95 ? 6.032 -9.319 -11.695 1.00 95.25 95 TYR A C 1
ATOM 777 O O . TYR A 1 95 ? 5.228 -8.642 -11.053 1.00 95.25 95 TYR A O 1
ATOM 785 N N . ARG A 1 96 ? 6.489 -10.496 -11.252 1.00 95.94 96 ARG A N 1
ATOM 786 C CA . ARG A 1 96 ? 6.029 -11.133 -10.008 1.00 95.94 96 ARG A CA 1
ATOM 787 C C . ARG A 1 96 ? 6.313 -10.278 -8.780 1.00 95.94 96 ARG A C 1
ATOM 789 O O . ARG A 1 96 ? 5.486 -10.216 -7.872 1.00 95.94 96 ARG A O 1
ATOM 796 N N . GLU A 1 97 ? 7.452 -9.590 -8.761 1.00 95.75 97 GLU A N 1
ATOM 797 C CA . GLU A 1 97 ? 7.782 -8.630 -7.710 1.00 95.75 97 GLU A CA 1
ATOM 798 C C . GLU A 1 97 ? 6.757 -7.486 -7.667 1.00 95.75 97 GLU A C 1
ATOM 800 O O . GLU A 1 97 ? 6.197 -7.200 -6.607 1.00 95.75 97 GLU A O 1
ATOM 805 N N . MET A 1 98 ? 6.459 -6.854 -8.811 1.00 95.56 98 MET A N 1
ATOM 806 C CA . MET A 1 98 ? 5.489 -5.750 -8.862 1.00 95.56 98 MET A CA 1
ATOM 807 C C . MET A 1 98 ? 4.069 -6.222 -8.550 1.00 95.56 98 MET A C 1
ATOM 809 O O . MET A 1 98 ? 3.342 -5.536 -7.829 1.00 95.56 98 MET A O 1
ATOM 813 N N . TYR A 1 99 ? 3.697 -7.412 -9.023 1.00 95.88 99 TYR A N 1
ATOM 814 C CA . TYR A 1 99 ? 2.438 -8.070 -8.693 1.00 95.88 99 TYR A CA 1
ATOM 815 C C . TYR A 1 99 ? 2.292 -8.248 -7.176 1.00 95.88 99 TYR A C 1
ATOM 817 O O . TYR A 1 99 ? 1.283 -7.847 -6.591 1.00 95.88 99 TYR A O 1
ATOM 825 N N . ALA A 1 100 ? 3.313 -8.807 -6.519 1.00 96.44 100 ALA A N 1
ATOM 826 C CA . ALA A 1 100 ? 3.298 -9.053 -5.081 1.00 96.44 100 ALA A CA 1
ATOM 827 C C . ALA A 1 100 ? 3.213 -7.746 -4.281 1.00 96.44 100 ALA A C 1
ATOM 829 O O . ALA A 1 100 ? 2.394 -7.645 -3.365 1.00 96.44 100 ALA A O 1
ATOM 830 N N . ILE A 1 101 ? 4.002 -6.735 -4.663 1.00 96.44 101 ILE A N 1
ATOM 831 C CA . ILE A 1 101 ? 3.967 -5.405 -4.045 1.00 96.44 101 ILE A CA 1
ATOM 832 C C . ILE A 1 101 ? 2.567 -4.805 -4.164 1.00 96.44 101 ILE A C 1
ATOM 834 O O . ILE A 1 101 ? 1.963 -4.454 -3.153 1.00 96.44 101 ILE A O 1
ATOM 838 N N . LYS A 1 102 ? 2.004 -4.727 -5.374 1.00 96.62 102 LYS A N 1
ATOM 839 C CA . LYS A 1 102 ? 0.679 -4.128 -5.577 1.00 96.62 102 LYS A CA 1
ATOM 840 C C . LYS A 1 102 ? -0.412 -4.891 -4.835 1.00 96.62 102 LYS A C 1
ATOM 842 O O . LYS A 1 102 ? -1.283 -4.269 -4.235 1.00 96.62 102 LYS A O 1
ATOM 847 N N . LYS A 1 103 ? -0.347 -6.224 -4.791 1.00 95.50 103 LYS A N 1
ATOM 848 C CA . LYS A 1 103 ? -1.284 -7.043 -4.009 1.00 95.50 103 LYS A CA 1
ATOM 849 C C . LYS A 1 103 ? -1.252 -6.685 -2.520 1.00 95.50 103 LYS A C 1
ATOM 851 O O . LYS A 1 103 ? -2.311 -6.522 -1.917 1.00 95.50 103 LYS A O 1
ATOM 856 N N . GLN A 1 104 ? -0.064 -6.520 -1.939 1.00 94.44 104 GLN A N 1
ATOM 857 C CA . GLN A 1 104 ? 0.087 -6.102 -0.541 1.00 94.44 104 GLN A CA 1
ATOM 858 C C . GLN A 1 104 ? -0.442 -4.683 -0.305 1.00 94.44 104 GLN A C 1
ATOM 860 O O . GLN A 1 104 ? -1.149 -4.445 0.673 1.00 94.44 104 GLN A O 1
ATOM 865 N N . LEU A 1 105 ? -0.144 -3.754 -1.215 1.00 93.69 105 LEU A N 1
ATOM 866 C CA . LEU A 1 105 ? -0.621 -2.375 -1.136 1.00 93.69 105 LEU A CA 1
ATOM 867 C C . LEU A 1 105 ? -2.153 -2.293 -1.182 1.00 93.69 105 LEU A C 1
ATOM 869 O O . LEU A 1 105 ? -2.753 -1.628 -0.339 1.00 93.69 105 LEU A O 1
ATOM 873 N N . ARG A 1 106 ? -2.797 -3.046 -2.082 1.00 91.31 106 ARG A N 1
ATOM 874 C CA . ARG A 1 106 ? -4.264 -3.131 -2.167 1.00 91.31 106 ARG A CA 1
ATOM 875 C C . ARG A 1 106 ? -4.878 -3.673 -0.883 1.00 91.31 106 ARG A C 1
ATOM 877 O O . ARG A 1 106 ? -5.837 -3.100 -0.375 1.00 91.31 106 ARG A O 1
ATOM 884 N N . GLN A 1 107 ? -4.310 -4.743 -0.327 1.00 89.88 107 GLN A N 1
ATOM 885 C CA . GLN A 1 107 ? -4.768 -5.296 0.951 1.00 89.88 107 GLN A CA 1
ATOM 886 C C . GLN A 1 107 ? -4.637 -4.270 2.082 1.00 89.88 107 GLN A C 1
ATOM 888 O O . GLN A 1 107 ? -5.573 -4.079 2.856 1.00 89.88 107 GLN A O 1
ATOM 893 N N . ALA A 1 108 ? -3.510 -3.558 2.156 1.00 87.06 108 ALA A N 1
ATOM 894 C CA . ALA A 1 108 ? -3.305 -2.508 3.148 1.00 87.06 108 ALA A CA 1
ATOM 895 C C . ALA A 1 108 ? -4.304 -1.349 2.980 1.00 87.06 108 ALA A C 1
ATOM 897 O O . ALA A 1 108 ? -4.856 -0.872 3.972 1.00 87.06 108 ALA A O 1
ATOM 898 N N . ALA A 1 109 ? -4.583 -0.931 1.743 1.00 85.88 109 ALA A N 1
ATOM 899 C CA . ALA A 1 109 ? -5.565 0.105 1.438 1.00 85.88 109 ALA A CA 1
ATOM 900 C C . ALA A 1 109 ? -6.995 -0.327 1.802 1.00 85.88 109 ALA A C 1
ATOM 902 O O . ALA A 1 109 ? -7.731 0.445 2.415 1.00 85.88 109 ALA A O 1
ATOM 903 N N . GLN A 1 110 ? -7.379 -1.572 1.503 1.00 84.88 110 GLN A N 1
ATOM 904 C CA . GLN A 1 110 ? -8.668 -2.143 1.908 1.00 84.88 110 GLN A CA 1
ATOM 905 C C . GLN A 1 110 ? -8.819 -2.154 3.429 1.00 84.88 110 GLN A C 1
ATOM 907 O O . GLN A 1 110 ? -9.839 -1.698 3.944 1.00 84.88 110 GLN A O 1
ATOM 912 N N . ILE A 1 111 ? -7.787 -2.594 4.155 1.00 81.06 111 ILE A N 1
ATOM 913 C CA . ILE A 1 111 ? -7.781 -2.572 5.621 1.00 81.06 111 ILE A CA 1
ATOM 914 C C . ILE A 1 111 ? -7.917 -1.130 6.124 1.00 81.06 111 ILE A C 1
ATOM 916 O O . ILE A 1 111 ? -8.812 -0.856 6.918 1.00 81.06 111 ILE A O 1
ATOM 920 N N . LYS A 1 112 ? -7.106 -0.191 5.619 1.00 77.75 112 LYS A N 1
ATOM 921 C CA . LYS A 1 112 ? -7.155 1.239 5.983 1.00 77.75 112 LYS A CA 1
ATOM 922 C C . LYS A 1 112 ? -8.542 1.849 5.752 1.00 77.75 112 LYS A C 1
ATOM 924 O O . LYS A 1 112 ? -9.037 2.554 6.624 1.00 77.75 112 LYS A O 1
ATOM 929 N N . ASN A 1 113 ? -9.184 1.556 4.624 1.00 75.50 113 ASN A N 1
ATOM 930 C CA . ASN A 1 113 ? -10.515 2.078 4.306 1.00 75.50 113 ASN A CA 1
ATOM 931 C C . ASN A 1 113 ? -11.617 1.398 5.131 1.00 75.50 113 ASN A C 1
ATOM 933 O O . ASN A 1 113 ? -12.565 2.058 5.548 1.00 75.50 113 ASN A O 1
ATOM 937 N N . SER A 1 114 ? -11.470 0.107 5.439 1.00 68.75 114 SER A N 1
ATOM 938 C CA . SER A 1 114 ? -12.372 -0.594 6.360 1.00 68.75 114 SER A CA 1
ATOM 939 C C . SER A 1 114 ? -12.202 -0.139 7.815 1.00 68.75 114 SER A C 1
ATOM 941 O O . SER A 1 114 ? -13.168 -0.180 8.568 1.00 68.75 114 SER A O 1
ATOM 943 N N . GLN A 1 115 ? -11.023 0.376 8.198 1.00 63.53 115 GLN A N 1
ATOM 944 C CA . GLN A 1 115 ? -10.710 0.857 9.551 1.00 63.53 115 GLN A CA 1
ATOM 945 C C . GLN A 1 115 ? -11.670 1.952 10.034 1.00 63.53 115 GLN A C 1
ATOM 947 O O . GLN A 1 115 ? -11.967 2.002 11.223 1.00 63.53 115 GLN A O 1
ATOM 952 N N . PHE A 1 116 ? -12.176 2.803 9.136 1.00 58.28 116 PHE A N 1
ATOM 953 C CA . PHE A 1 116 ? -13.183 3.813 9.482 1.00 58.28 116 PHE A CA 1
ATOM 954 C C . PHE A 1 116 ? -14.534 3.191 9.869 1.00 58.28 116 PHE A C 1
ATOM 956 O O . PHE A 1 116 ? -15.239 3.724 10.718 1.00 58.28 116 PHE A O 1
ATOM 963 N N . ASN A 1 117 ? -14.872 2.039 9.285 1.00 56.72 117 ASN A N 1
ATOM 964 C CA . ASN A 1 117 ? -16.108 1.317 9.581 1.00 56.72 117 ASN A CA 1
ATOM 965 C C . ASN A 1 117 ? -16.011 0.462 10.852 1.00 56.72 117 ASN A C 1
ATOM 967 O O . ASN A 1 117 ? -17.033 -0.044 11.304 1.00 56.72 117 ASN A O 1
ATOM 971 N N . PHE A 1 118 ? -14.818 0.298 11.437 1.00 59.97 118 PHE A N 1
ATOM 972 C CA . PHE A 1 118 ? -14.662 -0.381 12.721 1.00 59.97 118 PHE A CA 1
ATOM 973 C C . PHE A 1 118 ? -15.186 0.514 13.839 1.00 59.97 118 PHE A C 1
ATOM 975 O O . PHE A 1 118 ? -14.446 1.258 14.486 1.00 59.97 118 PHE A O 1
ATOM 982 N N . LYS A 1 119 ? -16.483 0.396 14.102 1.00 67.81 119 LYS A N 1
ATOM 983 C CA . LYS A 1 119 ? -17.138 0.994 15.258 1.00 67.81 119 LYS A CA 1
ATOM 984 C C . LYS A 1 119 ? -16.914 0.144 16.505 1.00 67.81 119 LYS A C 1
ATOM 986 O O . LYS A 1 119 ? -17.853 -0.164 17.225 1.00 67.81 119 LYS A O 1
ATOM 991 N N . ILE A 1 120 ? -15.662 -0.227 16.770 1.00 72.56 120 ILE A N 1
ATOM 992 C CA . ILE A 1 120 ? -15.292 -1.133 17.868 1.00 72.56 120 ILE A CA 1
ATOM 993 C C . ILE A 1 120 ? -15.874 -0.645 19.201 1.00 72.56 120 ILE A C 1
ATOM 995 O O . ILE A 1 120 ? -16.285 -1.449 20.021 1.00 72.56 120 ILE A O 1
ATOM 999 N N . GLU A 1 121 ? -15.972 0.668 19.419 1.00 68.94 121 GLU A N 1
ATOM 1000 C CA . GLU A 1 121 ? -16.617 1.215 20.617 1.00 68.94 121 GLU A CA 1
ATOM 1001 C C . GLU A 1 121 ? -18.137 0.992 20.670 1.00 68.94 121 GLU A C 1
ATOM 1003 O O . GLU A 1 121 ? -18.671 0.770 21.754 1.00 68.94 121 GLU A O 1
ATOM 1008 N N . GLU A 1 122 ? -18.844 1.059 19.537 1.00 76.75 122 GLU A N 1
ATOM 1009 C CA . GLU A 1 122 ? -20.276 0.727 19.467 1.00 76.75 122 GLU A CA 1
ATOM 1010 C C . GLU A 1 122 ? -20.483 -0.783 19.634 1.00 76.75 122 GLU A C 1
ATOM 1012 O O . GLU A 1 122 ? -21.298 -1.191 20.454 1.00 76.75 122 GLU A O 1
ATOM 1017 N N . GLU A 1 123 ? -19.667 -1.608 18.976 1.00 78.81 123 GLU A N 1
ATOM 1018 C CA . GLU A 1 123 ? -19.700 -3.070 19.114 1.00 78.81 123 GLU A CA 1
ATOM 1019 C C . GLU A 1 123 ? -19.397 -3.514 20.557 1.00 78.81 123 GLU A C 1
ATOM 1021 O O . GLU A 1 123 ? -20.065 -4.390 21.101 1.00 78.81 123 GLU A O 1
ATOM 1026 N N . ILE A 1 124 ? -18.427 -2.878 21.228 1.00 80.69 124 ILE A N 1
ATOM 1027 C CA . ILE A 1 124 ? -18.134 -3.121 22.650 1.00 80.69 124 ILE A CA 1
ATOM 1028 C C . ILE A 1 124 ? -19.348 -2.776 23.519 1.00 80.69 124 ILE A C 1
ATOM 1030 O O . ILE A 1 124 ? -19.640 -3.514 24.459 1.00 80.69 124 ILE A O 1
ATOM 1034 N N . LYS A 1 125 ? -20.061 -1.679 23.226 1.00 80.75 125 LYS A N 1
ATOM 1035 C CA . LYS A 1 125 ? -21.282 -1.308 23.959 1.00 80.75 125 LYS A CA 1
ATOM 1036 C C . LYS A 1 125 ? -22.383 -2.343 23.765 1.00 80.75 125 LYS A C 1
ATOM 1038 O O . LYS 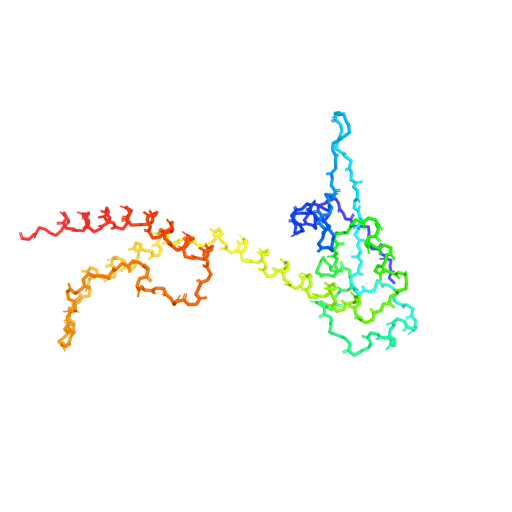A 1 125 ? -22.974 -2.752 24.757 1.00 80.75 125 LYS A O 1
ATOM 1043 N N . GLU A 1 126 ? -22.619 -2.786 22.532 1.00 85.31 126 GLU A N 1
ATOM 1044 C CA . GLU A 1 126 ? -23.604 -3.831 22.225 1.00 85.31 126 GLU A CA 1
ATOM 1045 C C . GLU A 1 126 ? -23.279 -5.142 22.951 1.00 85.31 126 GLU A C 1
ATOM 1047 O O . GLU A 1 126 ? -24.148 -5.728 23.592 1.00 85.31 126 GLU A O 1
ATOM 1052 N N . ILE A 1 127 ? -22.014 -5.575 22.932 1.00 83.94 127 ILE A N 1
ATOM 1053 C CA . ILE A 1 127 ? -21.576 -6.784 23.644 1.00 83.94 127 ILE A CA 1
ATOM 1054 C C . ILE A 1 127 ? -21.777 -6.639 25.157 1.00 83.94 127 ILE A C 1
ATOM 1056 O O . ILE A 1 127 ? -22.238 -7.579 25.801 1.00 83.94 127 ILE A O 1
ATOM 1060 N N . ILE A 1 128 ? -21.435 -5.486 25.740 1.00 83.50 128 ILE A N 1
ATOM 1061 C CA . ILE A 1 128 ? -21.612 -5.234 27.178 1.00 83.50 128 ILE A CA 1
ATOM 1062 C C . ILE A 1 128 ? -23.099 -5.241 27.564 1.00 83.50 128 ILE A C 1
ATOM 1064 O O . ILE A 1 128 ? -23.446 -5.794 28.607 1.00 83.50 128 ILE A O 1
ATOM 1068 N N . ASP A 1 129 ? -23.974 -4.691 26.722 1.00 83.12 129 ASP A N 1
ATOM 1069 C CA . ASP A 1 129 ? -25.423 -4.718 26.935 1.00 83.12 129 ASP A CA 1
ATOM 1070 C C . ASP A 1 129 ? -25.961 -6.158 26.901 1.00 83.12 129 ASP A C 1
ATOM 1072 O O . ASP A 1 129 ? -26.624 -6.588 27.844 1.00 83.12 129 ASP A O 1
ATOM 1076 N N . ILE A 1 130 ? -25.560 -6.963 25.908 1.00 84.25 130 ILE A N 1
ATOM 1077 C CA . ILE A 1 130 ? -25.910 -8.392 25.841 1.00 84.25 130 ILE A CA 1
ATOM 1078 C C . ILE A 1 130 ? -25.418 -9.132 27.091 1.00 84.25 130 ILE A C 1
ATOM 1080 O O . ILE A 1 130 ? -26.199 -9.840 27.725 1.00 84.25 130 ILE A O 1
ATOM 1084 N N . LEU A 1 131 ? -24.152 -8.941 27.487 1.00 81.62 131 LEU A N 1
ATOM 1085 C CA . LEU A 1 131 ? -23.576 -9.560 28.687 1.00 81.62 131 LEU A CA 1
ATOM 1086 C C . LEU A 1 131 ? -24.366 -9.221 29.956 1.00 81.62 131 LEU A C 1
ATOM 1088 O O . LEU A 1 131 ? -24.467 -10.071 30.835 1.00 81.62 131 LEU A O 1
ATOM 1092 N N . SER A 1 132 ? -24.942 -8.019 30.047 1.00 77.75 132 SER A N 1
ATOM 1093 C CA . SER A 1 132 ? -25.759 -7.614 31.198 1.00 77.75 132 SER A CA 1
ATOM 1094 C C . SER A 1 132 ? -27.093 -8.367 31.305 1.00 77.75 132 SER A C 1
ATOM 1096 O O . SER A 1 132 ? -27.681 -8.423 32.381 1.00 77.75 132 SER A O 1
ATOM 1098 N N . THR A 1 133 ? -27.556 -8.969 30.205 1.00 80.06 133 THR A N 1
ATOM 1099 C CA . THR A 1 133 ? -28.831 -9.704 30.124 1.00 80.06 133 THR A CA 1
ATOM 1100 C C . THR A 1 133 ? -28.671 -11.224 30.140 1.00 80.06 133 THR A C 1
ATOM 1102 O O . THR A 1 133 ? -29.666 -11.942 30.226 1.00 80.06 133 THR A O 1
ATOM 1105 N N . LEU A 1 134 ? -27.438 -11.732 30.041 1.00 79.81 134 LEU A N 1
ATOM 1106 C CA . LEU A 1 134 ? -27.169 -13.167 30.037 1.00 79.81 134 LEU A CA 1
ATOM 1107 C C . LEU A 1 134 ? -27.244 -13.737 31.454 1.00 79.81 134 LEU A C 1
ATOM 1109 O O . LEU A 1 134 ? -26.526 -13.303 32.354 1.00 79.81 134 LEU A O 1
ATOM 1113 N N . GLU A 1 135 ? -28.057 -14.776 31.628 1.00 74.94 135 GLU A N 1
ATOM 1114 C CA . GLU A 1 135 ? -28.040 -15.567 32.854 1.00 74.94 135 GLU A CA 1
ATOM 1115 C C . GLU A 1 135 ? -26.822 -16.511 32.869 1.00 74.94 135 GLU A C 1
ATOM 1117 O O . GLU A 1 135 ? -26.468 -17.091 31.834 1.00 74.94 135 GLU A O 1
ATOM 1122 N N . PRO A 1 136 ? -26.152 -16.690 34.022 1.00 68.50 136 PRO A N 1
ATOM 1123 C CA . PRO A 1 136 ? -25.024 -17.605 34.123 1.00 68.50 136 PRO A CA 1
ATOM 1124 C C . PRO A 1 136 ? -25.468 -19.043 33.830 1.00 68.50 136 PRO A C 1
ATOM 1126 O O . PRO A 1 136 ? -26.352 -19.574 34.499 1.00 68.50 136 PRO A O 1
ATOM 1129 N N . SER A 1 137 ? -24.817 -19.714 32.877 1.00 68.94 137 SER A N 1
ATOM 1130 C CA . SER A 1 137 ? -25.040 -21.145 32.653 1.00 68.94 137 SER A CA 1
ATOM 1131 C C . SER A 1 137 ? -24.508 -21.968 33.830 1.00 68.94 137 SER A C 1
ATOM 1133 O O . SER A 1 137 ? -23.366 -21.766 34.261 1.00 68.94 137 SER A O 1
ATOM 1135 N N . GLU A 1 138 ? -25.287 -22.940 34.307 1.00 61.78 138 GLU A N 1
ATOM 1136 C CA . GLU A 1 138 ? -24.850 -23.910 35.315 1.00 61.78 138 GLU A CA 1
ATOM 1137 C C . GLU A 1 138 ? -23.677 -24.753 34.770 1.00 61.78 138 GLU A C 1
ATOM 1139 O O . GLU A 1 138 ? -23.866 -25.685 33.993 1.00 61.78 138 GLU A O 1
ATOM 1144 N N . GLY A 1 139 ? -22.437 -24.402 35.133 1.00 63.16 139 GLY A N 1
ATOM 1145 C CA . GLY A 1 139 ? -21.242 -25.186 34.779 1.00 63.16 139 GLY A CA 1
ATOM 1146 C C . GLY A 1 139 ? -19.944 -24.400 34.577 1.00 63.16 139 GLY A C 1
ATOM 1147 O O . GLY A 1 139 ? -18.865 -24.992 34.557 1.00 63.16 139 GLY A O 1
ATOM 1148 N N . SER A 1 140 ? -19.993 -23.073 34.458 1.00 60.22 140 SER A N 1
ATOM 1149 C CA . SER A 1 140 ? -18.793 -22.253 34.244 1.00 60.22 140 SER A CA 1
ATOM 1150 C C . SER A 1 140 ? -18.067 -21.935 35.558 1.00 60.22 140 SER A C 1
ATOM 1152 O O . SER A 1 140 ? -18.343 -20.935 36.218 1.00 60.22 140 SER A O 1
ATOM 1154 N N . GLN A 1 141 ? -17.102 -22.776 35.942 1.00 68.00 141 GLN A N 1
ATOM 1155 C CA . GLN A 1 141 ? -16.188 -22.474 37.046 1.00 68.00 141 GLN A CA 1
ATOM 1156 C C . GLN A 1 141 ? -15.213 -21.361 36.629 1.00 68.00 141 GLN A C 1
ATOM 1158 O O . GLN A 1 141 ? -14.318 -21.565 35.807 1.00 68.00 141 GLN A O 1
ATOM 1163 N N . LEU A 1 142 ? -15.382 -20.167 37.200 1.00 66.25 142 LEU A N 1
ATOM 1164 C CA . LEU A 1 142 ? -14.497 -19.031 36.946 1.00 66.25 142 LEU A CA 1
ATOM 1165 C C . LEU A 1 142 ? -13.111 -19.271 37.560 1.00 66.25 142 LEU A C 1
ATOM 1167 O O . LEU A 1 142 ? -12.971 -19.566 38.748 1.00 66.25 142 LEU A O 1
ATOM 1171 N N . SER A 1 143 ? -12.068 -19.093 36.750 1.00 68.69 143 SER A N 1
ATOM 1172 C CA . SER A 1 143 ? -10.692 -19.021 37.237 1.00 68.69 143 SER A CA 1
ATOM 1173 C C . SER A 1 143 ? -10.400 -17.599 37.708 1.00 68.69 143 SER A C 1
ATOM 1175 O O . SER A 1 143 ? -10.278 -16.680 36.902 1.00 68.69 143 SER A O 1
ATOM 1177 N N . TYR A 1 144 ? -10.242 -17.413 39.018 1.00 74.44 144 TYR A N 1
ATOM 1178 C CA . TYR A 1 144 ? -9.893 -16.122 39.630 1.00 74.44 144 TYR A CA 1
ATOM 1179 C C . TYR A 1 144 ? -8.398 -15.776 39.528 1.00 74.44 144 TYR A C 1
ATOM 1181 O O . TYR A 1 144 ? -7.909 -14.865 40.198 1.00 74.44 144 TYR A O 1
ATOM 1189 N N . LYS A 1 145 ? -7.633 -16.495 38.699 1.00 78.75 145 LYS A N 1
ATOM 1190 C CA . LYS A 1 145 ? -6.217 -16.197 38.492 1.00 78.75 145 LYS A CA 1
ATOM 1191 C C . LYS A 1 145 ? -6.080 -14.976 37.584 1.00 78.75 145 LYS A C 1
ATOM 1193 O O . LYS A 1 145 ? -6.268 -15.067 36.373 1.00 78.75 145 LYS A O 1
ATOM 1198 N N . ALA A 1 146 ? -5.703 -13.840 38.164 1.00 77.94 146 ALA A N 1
ATOM 1199 C CA . ALA A 1 146 ? -5.341 -12.658 37.391 1.00 77.94 146 ALA A CA 1
ATOM 1200 C C . ALA A 1 146 ? -4.159 -12.973 36.454 1.00 77.94 146 ALA A C 1
ATOM 1202 O O . ALA A 1 146 ? -3.144 -13.527 36.878 1.00 77.94 146 ALA A O 1
ATOM 1203 N N . MET A 1 147 ? -4.296 -12.612 35.177 1.00 83.62 147 MET A N 1
ATOM 1204 C CA . MET A 1 147 ? -3.269 -12.792 34.147 1.00 83.62 147 MET A CA 1
ATOM 1205 C C . MET A 1 147 ? -2.885 -11.441 33.559 1.00 83.62 147 MET A C 1
ATOM 1207 O O . MET A 1 147 ? -3.756 -10.601 33.307 1.00 83.62 147 MET A O 1
ATOM 1211 N N . ARG A 1 148 ? -1.593 -11.233 33.295 1.00 85.44 148 ARG A N 1
ATOM 1212 C CA . ARG A 1 148 ? -1.135 -10.035 32.589 1.00 85.44 148 ARG A CA 1
ATOM 1213 C C . ARG A 1 148 ? -1.522 -10.151 31.118 1.00 85.44 148 ARG A C 1
ATOM 1215 O O . ARG A 1 148 ? -1.689 -11.245 30.591 1.00 85.44 148 ARG A O 1
ATOM 1222 N N . VAL A 1 149 ? -1.628 -9.013 30.432 1.00 85.75 149 VAL A N 1
ATOM 1223 C CA . VAL A 1 149 ? -1.863 -8.993 28.975 1.00 85.75 149 VAL A CA 1
ATOM 1224 C C . VAL A 1 149 ? -0.767 -9.771 28.241 1.00 85.75 149 VAL A C 1
ATOM 1226 O O . VAL A 1 149 ? -1.065 -10.491 27.298 1.00 85.75 149 VAL A O 1
ATOM 1229 N N . ASP A 1 150 ? 0.476 -9.690 28.724 1.00 84.62 150 ASP A N 1
ATOM 1230 C CA . ASP A 1 150 ? 1.610 -10.460 28.196 1.00 84.62 150 ASP A CA 1
ATOM 1231 C C . ASP A 1 150 ? 1.373 -11.971 28.220 1.00 84.62 150 ASP A C 1
ATOM 1233 O O . ASP A 1 150 ? 1.715 -12.653 27.261 1.00 84.62 150 ASP A O 1
ATOM 1237 N N . ASP A 1 151 ? 0.734 -12.472 29.277 1.00 86.75 151 ASP A N 1
ATOM 1238 C CA . ASP A 1 151 ? 0.485 -13.902 29.472 1.00 86.75 151 ASP A CA 1
ATOM 1239 C C . ASP A 1 151 ? -0.644 -14.423 28.562 1.00 86.75 151 ASP A C 1
ATOM 1241 O O . ASP A 1 151 ? -0.865 -15.628 28.475 1.00 86.75 151 ASP A O 1
ATOM 1245 N N . LYS A 1 152 ? -1.379 -13.516 27.900 1.00 86.62 152 LYS A N 1
ATOM 1246 C CA . LYS A 1 152 ? -2.465 -13.822 26.953 1.00 86.62 152 LYS A CA 1
ATOM 1247 C C . LYS A 1 152 ? -2.024 -13.734 25.489 1.00 86.62 152 LYS A C 1
ATOM 1249 O O . LYS A 1 152 ? -2.816 -14.037 24.600 1.00 86.62 152 LYS A O 1
ATOM 1254 N N . ILE A 1 153 ? -0.797 -13.284 25.225 1.00 87.56 153 ILE A N 1
ATOM 1255 C CA . ILE A 1 153 ? -0.248 -13.143 23.874 1.00 87.56 153 ILE A CA 1
ATOM 1256 C C . ILE A 1 153 ? 0.696 -14.316 23.604 1.00 87.56 153 ILE A C 1
ATOM 1258 O O . ILE A 1 153 ? 1.493 -14.685 24.464 1.00 87.56 153 ILE A O 1
ATOM 1262 N N . LEU A 1 154 ? 0.644 -14.882 22.393 1.00 87.06 154 LEU A N 1
ATOM 1263 C CA . LEU A 1 154 ? 1.547 -15.964 21.996 1.00 87.06 154 LEU A CA 1
ATOM 1264 C C . LEU A 1 154 ? 3.020 -15.536 22.165 1.00 87.06 154 LEU A C 1
ATOM 1266 O O . LEU A 1 154 ? 3.373 -14.432 21.721 1.00 87.06 154 LEU A O 1
ATOM 1270 N N . PRO A 1 155 ? 3.891 -16.384 22.751 1.00 80.06 155 PRO A N 1
ATOM 1271 C CA . PRO A 1 155 ? 5.285 -16.038 23.038 1.00 80.06 155 PRO A CA 1
ATOM 1272 C C . PRO A 1 155 ? 6.044 -15.519 21.813 1.00 80.06 155 PRO A C 1
ATOM 1274 O O . PRO A 1 155 ? 6.735 -14.500 21.918 1.00 80.06 155 PRO A O 1
ATOM 1277 N N . ASP A 1 156 ? 5.798 -16.146 20.660 1.00 86.44 156 ASP A N 1
ATOM 1278 C CA . ASP A 1 156 ? 6.457 -15.898 19.370 1.00 86.44 156 ASP A CA 1
ATOM 1279 C C . ASP A 1 156 ? 5.997 -14.604 18.677 1.00 86.44 156 ASP A C 1
ATOM 1281 O O . ASP A 1 156 ? 6.479 -14.245 17.603 1.00 86.44 156 ASP A O 1
ATOM 1285 N N . SER A 1 157 ? 5.072 -13.860 19.290 1.00 85.69 157 SER A N 1
ATOM 1286 C CA . SER A 1 157 ? 4.624 -12.577 18.752 1.00 85.69 157 SER A CA 1
ATOM 1287 C C . SER A 1 157 ? 5.739 -11.528 18.831 1.00 85.69 157 SER A C 1
ATOM 1289 O O . SER A 1 157 ? 6.334 -11.306 19.891 1.00 85.69 157 SER A O 1
ATOM 1291 N N . GLY A 1 158 ? 5.983 -10.820 17.725 1.00 87.56 158 GLY A N 1
ATOM 1292 C CA . GLY A 1 158 ? 7.018 -9.787 17.647 1.00 87.56 158 GLY A CA 1
ATOM 1293 C C . GLY A 1 158 ? 6.786 -8.590 18.596 1.00 87.56 158 GLY A C 1
ATOM 1294 O O . GLY A 1 158 ? 5.638 -8.283 18.942 1.00 87.56 158 GLY A O 1
ATOM 1295 N N . PRO A 1 159 ? 7.844 -7.851 18.994 1.00 87.06 159 PRO A N 1
ATOM 1296 C CA . PRO A 1 159 ? 7.742 -6.745 19.957 1.00 87.06 159 PRO A CA 1
ATOM 1297 C C . PRO A 1 159 ? 6.748 -5.646 19.559 1.00 87.06 159 PRO A C 1
ATOM 1299 O O . PRO A 1 159 ? 5.974 -5.182 20.395 1.00 87.06 159 PRO A O 1
ATOM 1302 N N . ALA A 1 160 ? 6.716 -5.265 18.277 1.00 84.56 160 ALA A N 1
ATOM 1303 C CA . ALA A 1 160 ? 5.799 -4.242 17.769 1.00 84.56 160 ALA A CA 1
ATOM 1304 C C . ALA A 1 160 ? 4.325 -4.642 17.954 1.00 84.56 160 ALA A C 1
ATOM 1306 O O . ALA A 1 160 ? 3.497 -3.817 18.342 1.00 84.56 160 ALA A O 1
ATOM 1307 N N . PHE A 1 161 ? 4.007 -5.923 17.747 1.00 85.38 161 PHE A N 1
ATOM 1308 C CA . PHE A 1 161 ? 2.665 -6.451 17.968 1.00 85.38 161 PHE A CA 1
ATOM 1309 C C . PHE A 1 161 ? 2.287 -6.411 19.452 1.00 85.38 161 PHE A C 1
ATOM 1311 O O . PHE A 1 161 ? 1.223 -5.899 19.794 1.00 85.38 161 PHE A O 1
ATOM 1318 N N . LYS A 1 162 ? 3.181 -6.858 20.348 1.00 87.50 162 LYS A N 1
ATOM 1319 C CA . LYS A 1 162 ? 2.951 -6.812 21.805 1.00 87.50 162 LYS A CA 1
ATOM 1320 C C . LYS A 1 162 ? 2.687 -5.384 22.296 1.00 87.50 162 LYS A C 1
ATOM 1322 O O . LYS A 1 162 ? 1.761 -5.166 23.075 1.00 87.50 162 LYS A O 1
ATOM 1327 N N . ILE A 1 163 ? 3.458 -4.407 21.811 1.00 87.62 163 ILE A N 1
ATOM 1328 C CA . ILE A 1 163 ? 3.261 -2.983 22.128 1.00 87.62 163 ILE A CA 1
ATOM 1329 C C . ILE A 1 163 ? 1.892 -2.505 21.634 1.00 87.62 163 ILE A C 1
ATOM 1331 O O . ILE A 1 163 ? 1.151 -1.886 22.398 1.00 87.62 163 ILE A O 1
ATOM 1335 N N . LYS A 1 164 ? 1.529 -2.834 20.389 1.00 87.12 164 LYS A N 1
ATOM 1336 C CA . LYS A 1 164 ? 0.240 -2.454 19.798 1.00 87.12 164 LYS A CA 1
ATOM 1337 C C . LYS A 1 164 ? -0.941 -3.009 20.599 1.00 87.12 164 LYS A C 1
ATOM 1339 O O . LYS A 1 164 ? -1.839 -2.247 20.944 1.00 87.12 164 LYS A O 1
ATOM 1344 N N . VAL A 1 165 ? -0.917 -4.299 20.944 1.00 88.06 165 VAL A N 1
ATOM 1345 C CA . VAL A 1 165 ? -1.981 -4.944 21.732 1.00 88.06 165 VAL A CA 1
ATOM 1346 C C . VAL A 1 165 ? -2.110 -4.292 23.107 1.00 88.06 165 VAL A C 1
ATOM 1348 O O . VAL A 1 165 ? -3.211 -3.926 23.506 1.00 88.06 165 VAL A O 1
ATOM 1351 N N . LYS A 1 166 ? -0.998 -4.074 23.820 1.00 88.69 166 LYS A N 1
ATOM 1352 C CA . LYS A 1 166 ? -1.027 -3.398 25.127 1.00 88.69 166 LYS A CA 1
ATOM 1353 C C . LYS A 1 166 ? -1.618 -1.996 25.050 1.00 88.69 166 LYS A C 1
ATOM 1355 O O . LYS A 1 166 ? -2.431 -1.641 25.899 1.00 88.69 166 LYS A O 1
ATOM 1360 N N . ALA A 1 167 ? -1.219 -1.217 24.045 1.00 85.62 167 ALA A N 1
ATOM 1361 C CA . ALA A 1 167 ? -1.731 0.132 23.844 1.00 85.62 167 ALA A CA 1
ATOM 1362 C C . ALA A 1 167 ? -3.247 0.123 23.596 1.00 85.62 167 ALA A C 1
ATOM 1364 O O . ALA A 1 167 ? -3.967 0.898 24.217 1.00 85.62 167 ALA A O 1
ATOM 1365 N N . GLN A 1 168 ? -3.739 -0.795 22.759 1.00 85.62 168 GLN A N 1
ATOM 1366 C CA . GLN A 1 168 ? -5.172 -0.941 22.492 1.00 85.62 168 GLN A CA 1
ATOM 1367 C C . GLN A 1 168 ? -5.954 -1.389 23.732 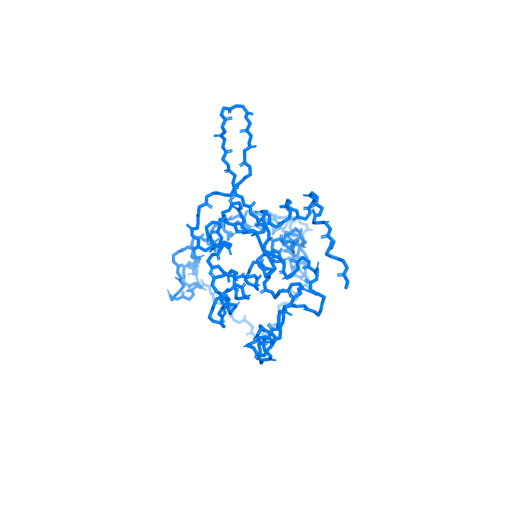1.00 85.62 168 GLN A C 1
ATOM 1369 O O . GLN A 1 168 ? -6.978 -0.790 24.049 1.00 85.62 168 GLN A O 1
ATOM 1374 N N . VAL A 1 169 ? -5.462 -2.384 24.480 1.00 87.88 169 VAL A N 1
ATOM 1375 C CA . VAL A 1 169 ? -6.113 -2.832 25.725 1.00 87.88 169 VAL A CA 1
ATOM 1376 C C . VAL A 1 169 ? -6.215 -1.683 26.729 1.00 87.88 169 VAL A C 1
ATOM 1378 O O . VAL A 1 169 ? -7.280 -1.468 27.299 1.00 87.88 169 VAL A O 1
ATOM 1381 N N . ALA A 1 170 ? -5.137 -0.918 26.926 1.00 86.12 170 ALA A N 1
ATOM 1382 C CA . ALA A 1 170 ? -5.146 0.231 27.829 1.00 86.12 170 ALA A CA 1
ATOM 1383 C C . ALA A 1 170 ? -6.110 1.336 27.363 1.00 86.12 170 ALA A C 1
ATOM 1385 O O . ALA A 1 170 ? -6.808 1.924 28.189 1.00 86.12 170 ALA A O 1
ATOM 1386 N N . TYR A 1 171 ? -6.168 1.587 26.051 1.00 82.44 171 TYR A N 1
ATOM 1387 C CA . TYR A 1 171 ? -7.070 2.565 25.446 1.00 82.44 171 TYR A CA 1
ATOM 1388 C C . TYR A 1 171 ? -8.543 2.219 25.717 1.00 82.44 171 TYR A C 1
ATOM 1390 O O . TYR A 1 171 ? -9.260 3.020 26.315 1.00 82.44 171 TYR A O 1
ATOM 1398 N N . PHE A 1 172 ? -8.975 1.000 25.377 1.00 82.06 172 PHE A N 1
ATOM 1399 C CA . PHE A 1 172 ? -10.379 0.591 25.521 1.00 82.06 172 PHE A CA 1
ATOM 1400 C C . PHE A 1 172 ? -10.794 0.286 26.964 1.00 82.06 172 PHE A C 1
ATOM 1402 O O . PHE A 1 172 ? -11.966 0.440 27.305 1.00 82.06 172 PHE A O 1
ATOM 1409 N N . TYR A 1 173 ? -9.861 -0.109 27.839 1.00 86.19 173 TYR A N 1
ATOM 1410 C CA . TYR A 1 173 ? -10.169 -0.447 29.233 1.00 86.19 173 TYR A CA 1
ATOM 1411 C C . TYR A 1 173 ? -10.907 0.677 29.969 1.00 86.19 173 TYR A C 1
ATOM 1413 O O . TYR A 1 173 ? -11.821 0.411 30.748 1.00 86.19 173 TYR A O 1
ATOM 1421 N N . THR A 1 174 ? -10.529 1.933 29.717 1.00 83.81 174 THR A N 1
ATOM 1422 C CA . THR A 1 174 ? -11.125 3.081 30.412 1.00 83.81 174 THR A CA 1
ATOM 1423 C C . THR A 1 174 ? -12.608 3.237 30.074 1.00 83.81 174 THR A C 1
ATOM 1425 O O . THR A 1 174 ? -13.414 3.446 30.979 1.00 83.81 174 THR A O 1
ATOM 1428 N N . GLU A 1 175 ? -12.980 3.092 28.801 1.00 80.75 175 GLU A N 1
ATOM 1429 C CA . GLU A 1 175 ? -14.379 3.177 28.367 1.00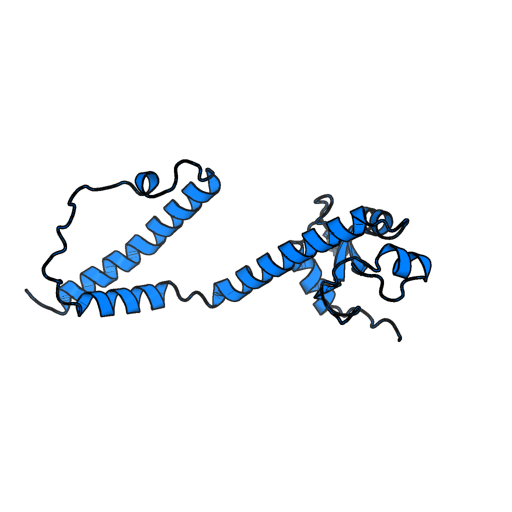 80.75 175 GLU A CA 1
ATOM 1430 C C . GLU A 1 175 ? -15.185 1.943 28.783 1.00 80.75 175 GLU A C 1
ATOM 1432 O O . GLU A 1 175 ? -16.269 2.089 29.342 1.00 80.75 175 GLU A O 1
ATOM 1437 N N . ILE A 1 176 ? -14.624 0.736 28.641 1.00 85.44 176 ILE A N 1
ATOM 1438 C CA . ILE A 1 176 ? -15.255 -0.506 29.125 1.00 85.44 176 ILE A CA 1
ATOM 1439 C C . ILE A 1 176 ? -15.584 -0.397 30.620 1.00 85.44 176 ILE A C 1
ATOM 1441 O O . ILE A 1 176 ? -16.696 -0.707 31.045 1.00 85.44 176 ILE A O 1
ATOM 1445 N N . LYS A 1 177 ? -14.638 0.098 31.428 1.00 87.62 177 LYS A N 1
ATOM 1446 C CA . LYS A 1 177 ? -14.839 0.293 32.867 1.00 87.62 177 LYS A CA 1
ATOM 1447 C C . LYS A 1 177 ? 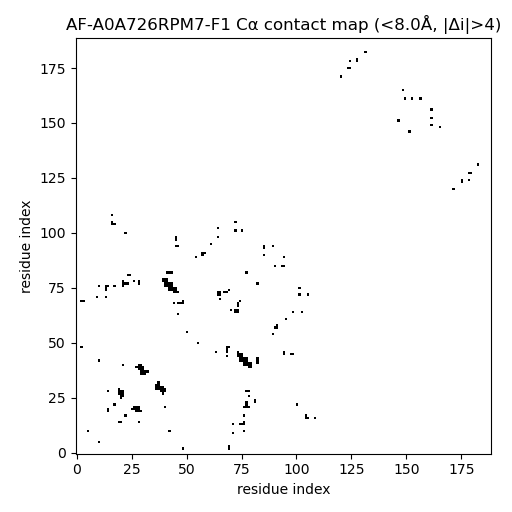-15.985 1.265 33.161 1.00 87.62 177 LYS A C 1
ATOM 1449 O O . LYS A 1 177 ? -16.775 0.994 34.061 1.00 87.62 177 LYS A O 1
ATOM 1454 N N . LYS A 1 178 ? -16.087 2.378 32.425 1.00 84.50 178 LYS A N 1
ATOM 1455 C CA . LYS A 1 178 ? -17.195 3.335 32.585 1.00 84.50 178 LYS A CA 1
ATOM 1456 C C . LYS A 1 178 ? -18.544 2.700 32.245 1.00 84.50 178 LYS A C 1
ATOM 1458 O O . LYS A 1 178 ? -19.509 2.954 32.957 1.00 84.50 178 LYS A O 1
ATOM 1463 N N . LEU A 1 179 ? -18.612 1.879 31.197 1.00 84.19 179 LEU A N 1
ATOM 1464 C CA . LEU A 1 179 ? -19.847 1.202 30.789 1.00 84.19 179 LEU A CA 1
ATOM 1465 C C . LEU A 1 179 ? -20.349 0.235 31.867 1.00 84.19 179 LEU A C 1
ATOM 1467 O O . LEU A 1 179 ? -21.514 0.316 32.247 1.00 84.19 179 LEU A O 1
ATOM 1471 N N . PHE A 1 180 ? -19.470 -0.597 32.437 1.00 84.25 180 PHE A N 1
ATOM 1472 C CA . PHE A 1 180 ? -19.840 -1.458 33.569 1.00 84.25 180 PHE A CA 1
ATOM 1473 C C . PHE A 1 180 ? -20.290 -0.650 34.794 1.00 84.25 180 PHE A C 1
ATOM 1475 O O . PHE A 1 180 ? -21.325 -0.951 35.375 1.00 84.25 180 PHE A O 1
ATOM 1482 N N . GLN A 1 181 ? -19.591 0.440 35.133 1.00 85.69 181 GLN A N 1
ATOM 1483 C CA . GLN A 1 181 ? -20.009 1.319 36.235 1.00 85.69 181 GLN A CA 1
ATOM 1484 C C . GLN A 1 181 ? -21.394 1.945 36.014 1.00 85.69 181 GLN A C 1
ATOM 1486 O O . GLN A 1 181 ? -22.126 2.163 36.975 1.00 85.69 181 GLN A O 1
ATOM 1491 N N . GLN A 1 182 ? -21.753 2.269 34.769 1.00 83.81 182 GLN A N 1
ATOM 1492 C CA . GLN A 1 182 ? -23.083 2.782 34.434 1.00 83.81 182 GLN A CA 1
ATOM 1493 C C . GLN A 1 182 ? -24.159 1.696 34.531 1.00 83.81 182 GLN A C 1
ATOM 1495 O O . GLN A 1 182 ? -25.274 2.004 34.943 1.00 83.81 182 GLN A O 1
ATOM 1500 N N . LEU A 1 183 ? -23.844 0.448 34.170 1.00 81.88 183 LEU A N 1
ATOM 1501 C CA . LEU A 1 183 ? -24.755 -0.688 34.340 1.00 81.88 183 LEU A CA 1
ATOM 1502 C C . LEU A 1 183 ? -25.038 -0.963 35.821 1.00 81.88 183 LEU A C 1
ATOM 1504 O O . LEU A 1 183 ? -26.206 -1.031 36.200 1.00 81.88 183 LEU A O 1
ATOM 1508 N N . ASP A 1 184 ? -24.000 -0.989 36.660 1.00 80.19 184 ASP A N 1
ATOM 1509 C CA . ASP A 1 184 ? -24.131 -1.172 38.115 1.00 80.19 184 ASP A CA 1
ATOM 1510 C C . ASP A 1 184 ? -24.990 -0.074 38.773 1.00 80.19 184 ASP A C 1
ATOM 1512 O O . ASP A 1 184 ? -25.611 -0.289 39.807 1.00 80.19 184 ASP A O 1
ATOM 1516 N N . GLN A 1 185 ? -25.039 1.129 38.186 1.00 76.56 185 GLN A N 1
ATOM 1517 C CA . GLN A 1 185 ? -25.897 2.222 38.665 1.00 76.56 185 GLN A CA 1
ATOM 1518 C C . GLN A 1 185 ? -27.361 2.088 38.223 1.00 76.56 185 GLN A C 1
ATOM 1520 O O . GLN A 1 185 ? -28.241 2.654 38.871 1.00 76.56 185 GLN A O 1
ATOM 1525 N N . ARG A 1 186 ? -27.636 1.398 37.108 1.00 67.38 186 ARG A N 1
ATOM 1526 C CA . ARG A 1 186 ? -28.994 1.228 36.556 1.00 67.38 186 ARG A CA 1
ATOM 1527 C C . ARG A 1 186 ? -29.770 0.107 37.238 1.00 67.38 186 ARG A C 1
ATOM 1529 O O . ARG A 1 186 ? -30.995 0.182 37.282 1.00 67.38 186 ARG A O 1
ATOM 1536 N N . VAL A 1 187 ? -29.075 -0.898 37.765 1.00 57.59 187 VAL A N 1
ATOM 1537 C CA . VAL A 1 187 ? -29.658 -1.991 38.551 1.00 57.59 187 VAL A CA 1
ATOM 1538 C C . VAL A 1 187 ? -29.130 -1.859 39.981 1.00 57.59 187 VAL A C 1
ATOM 1540 O O . VAL A 1 187 ? -28.011 -2.289 40.249 1.00 57.59 187 VAL A O 1
ATOM 1543 N N . PRO A 1 188 ? -29.874 -1.222 40.906 1.00 51.19 188 PRO A N 1
ATOM 1544 C CA . PRO A 1 188 ? -29.480 -1.214 42.307 1.00 51.19 188 PRO A CA 1
ATOM 1545 C C . PRO A 1 188 ? -29.502 -2.657 42.820 1.00 51.19 188 PRO A C 1
ATOM 1547 O O . PRO A 1 188 ? -30.502 -3.350 42.627 1.00 51.19 188 PRO A O 1
ATOM 1550 N N . ASN A 1 189 ? -28.407 -3.091 43.449 1.00 49.09 189 ASN A N 1
ATOM 1551 C CA . ASN A 1 189 ? -28.389 -4.315 44.257 1.00 49.09 189 ASN A CA 1
ATOM 1552 C C . ASN A 1 189 ? -29.423 -4.255 45.387 1.00 49.09 189 ASN A C 1
ATOM 1554 O O . ASN A 1 189 ? -29.579 -3.159 45.980 1.00 49.09 189 ASN A O 1
#

InterPro domains:
  IPR003615 HNH nuclease [PF13391] (40-89)
  IPR046921 ABC-three component systems, C-terminal domain 11 [PF20277] (114-186)

pLDDT: mean 85.62, std 10.55, range [49.09, 97.69]

Sequence (189 aa):
EERKNINHNTHIVLYDEVSGLCPKCFKPLMVQNGKRKIKLYEVAHIYPFSPREEEKELLKDEQLLCDDVDSEDNLIALCRDCHKLFDNPRTIEGYREMYAIKKQLRQAAQIKNSQFNFKIEEEIKEIIDILSTLEPSEGSQLSYKAMRVDDKILPDSGPAFKIKVKAQVAYFYTEIKKLFQQLDQRVPN

Foldseek 3Di:
DDQDDQDPVLVVVQCVLCPQAALPPRHGQWDDDDPDIDGQKDKAFLQDPDDDPVSCVQCVPPDDQDPDSNDSLRIHIHGPVLRCVCVVPPHPVSSVVVNVSSVVSVVVVVCVVCVVVPPVVVVLLVVVVVVLVDDDDPPDDDDPDDDDPCRVDDPPDDPVVSVVSVVVCVVCVVVNVVSVVVSCVVDPD

Mean predicted aligned error: 12.33 Å

Secondary structure (DSSP, 8-state):
-PPPPPPHHHHHHHHHHTTTB-TTT--BSEEEETTEEEE-EEEEESS-SS--HHHHHHTTTSPPS-S-TTSGGGEEEEEHHHHHHHHTT--HHHHHHHHHHHHHHHHHHHHHHHHTT--HHHHHHHHHHHHHHPPPPTT---------GGGGS-TT--HHHHHHHHHHHHHHHHHHHHHHHHHHHHS--

Radius of gyration: 25.37 Å; Cα contacts (8 Å, |Δi|>4): 133; chains: 1; bounding box: 45×52×73 Å

Solvent-accessible surface area (backbone atoms only — not comparable to full-atom values): 11528 Å² total; per-residue (Å²): 134,82,83,76,80,83,48,74,65,58,56,51,51,39,35,57,62,44,69,46,24,14,84,88,75,64,47,66,28,59,47,77,57,88,95,42,80,44,82,50,51,45,78,42,55,63,54,61,80,78,59,51,72,69,51,45,66,68,47,64,89,58,87,72,87,55,92,53,56,84,36,71,77,26,46,45,48,26,31,60,67,60,44,49,56,45,66,60,71,66,46,67,67,54,41,54,49,49,52,52,52,51,53,52,39,51,53,51,49,51,51,59,62,48,53,76,71,60,51,58,71,59,53,50,49,53,52,51,55,51,59,74,70,59,77,86,69,95,80,77,82,80,77,85,72,86,72,57,74,69,78,76,47,68,86,88,57,52,70,70,57,56,53,50,52,53,53,50,52,60,60,49,47,60,56,53,52,52,53,53,56,53,51,57,66,74,53,76,131

Organism: Salmonella infantis (NCBI:txid595)